Protein AF-A0A5N6LZ38-F1 (afdb_monomer)

Mean predicted aligned error: 15.75 Å

Sequence (291 aa):
MSNDLRSWFVTSQTVKVEHQKPSGLLEQPEIPQWKWEQIAMDFITKLPRTSSGHDSIWVIIDRLTKSAHFLPIRETYKMEKLARLYVDEIVVRHGVPLSIISDRDSRFTSRFWQSLQQSLGTSVNLSTAYHPQTDGQSERTIQTLEDMLRTCILDFGGSWDTYLPLIEFSYNNSYHSSIGSAPFEALYGRKCRSPICWTEVGDNRITGPELIQETTDKIAQIQQILQATRSREKSYADKRHKSLEFDVGDRVMLKVSPWKGLVRYDFSKRKQKKLAEQDLNTQSTNTKVNF

pLDDT: mean 70.1, std 25.07, range [24.84, 97.94]

Nearest PDB structures (foldseek):
  7q5b-assembly1_B  TM=6.508E-01  e=1.073E-17  Saccharomyces cerevisiae S288C
  2x6s-assembly3_A  TM=8.505E-01  e=6.132E-14  Human spumaretrovirus
  3s3o-assembly1_B-2  TM=7.975E-01  e=1.447E-13  Human spumaretrovirus
  7ouf-assembly1_E  TM=6.900E-01  e=4.901E-09  Simian T-lymphotropic virus 1
  7pel-assembly1_E  TM=6.693E-01  e=9.625E-09  Simian T-lymphotropic virus 1

Structure (mmCIF, N/CA/C/O backbone):
data_AF-A0A5N6LZ38-F1
#
_entry.id   AF-A0A5N6LZ38-F1
#
loop_
_atom_site.group_PDB
_atom_site.id
_atom_site.type_symbol
_atom_site.label_atom_id
_atom_site.label_alt_id
_atom_site.label_comp_id
_atom_site.label_asym_id
_atom_site.label_entity_id
_atom_site.label_seq_id
_atom_site.pdbx_PDB_ins_code
_atom_site.Cartn_x
_atom_site.Cartn_y
_atom_site.Cartn_z
_atom_site.occupancy
_atom_site.B_iso_or_equiv
_atom_site.auth_seq_id
_atom_site.auth_comp_id
_atom_site.auth_asym_id
_atom_site.auth_atom_id
_atom_site.pdbx_PDB_model_num
ATOM 1 N N . MET A 1 1 ? 49.548 6.749 33.078 1.00 40.75 1 MET A N 1
ATOM 2 C CA . MET A 1 1 ? 48.860 7.901 32.447 1.00 40.75 1 MET A CA 1
ATOM 3 C C . MET A 1 1 ? 48.486 7.704 30.967 1.00 40.75 1 MET A C 1
ATOM 5 O O . MET A 1 1 ? 47.613 8.418 30.504 1.00 40.75 1 MET A O 1
ATOM 9 N N . SER A 1 2 ? 49.069 6.751 30.215 1.00 49.72 2 SER A N 1
ATOM 10 C CA . SER A 1 2 ? 48.777 6.572 28.770 1.00 49.72 2 SER A CA 1
ATOM 11 C C . SER A 1 2 ? 47.563 5.669 28.444 1.00 49.72 2 SER A C 1
ATOM 13 O O . SER A 1 2 ? 46.867 5.915 27.460 1.00 49.72 2 SER A O 1
ATOM 15 N N . ASN A 1 3 ? 47.244 4.674 29.285 1.00 38.78 3 ASN A N 1
ATOM 16 C CA . ASN A 1 3 ? 46.111 3.764 29.037 1.00 38.78 3 ASN A CA 1
ATOM 17 C C . ASN A 1 3 ? 44.737 4.394 29.320 1.00 38.78 3 ASN A C 1
ATOM 19 O O . ASN A 1 3 ? 43.779 4.089 28.611 1.00 38.78 3 ASN A O 1
ATOM 23 N N . ASP A 1 4 ? 44.649 5.316 30.284 1.00 45.53 4 ASP A N 1
ATOM 24 C CA . ASP A 1 4 ? 43.392 6.004 30.605 1.00 45.53 4 ASP A CA 1
ATOM 25 C C . ASP A 1 4 ? 42.942 6.931 29.484 1.00 45.53 4 ASP A C 1
ATOM 27 O O . ASP A 1 4 ? 41.767 6.934 29.148 1.00 45.53 4 ASP A O 1
ATOM 31 N N . LEU A 1 5 ? 43.859 7.651 28.829 1.00 39.28 5 LEU A N 1
ATOM 32 C CA . LEU A 1 5 ? 43.500 8.517 27.704 1.00 39.28 5 LEU A CA 1
ATOM 33 C C . LEU A 1 5 ? 42.996 7.717 26.498 1.00 39.28 5 LEU A C 1
ATOM 35 O O . LEU A 1 5 ? 42.064 8.165 25.842 1.00 39.28 5 LEU A O 1
ATOM 39 N N . ARG A 1 6 ? 43.548 6.522 26.231 1.00 42.91 6 ARG A N 1
ATOM 40 C CA . ARG A 1 6 ? 43.044 5.622 25.176 1.00 42.91 6 ARG A CA 1
ATOM 41 C C . ARG A 1 6 ? 41.668 5.055 25.524 1.00 42.91 6 ARG A C 1
ATOM 43 O O . ARG A 1 6 ? 40.786 5.066 24.671 1.00 42.91 6 ARG A O 1
ATOM 50 N N . SER A 1 7 ? 41.470 4.625 26.770 1.00 37.28 7 SER A N 1
ATOM 51 C CA . SER A 1 7 ? 40.169 4.171 27.278 1.00 37.28 7 SER A CA 1
ATOM 52 C C . SER A 1 7 ? 39.116 5.283 27.191 1.00 37.28 7 SER A C 1
ATOM 54 O O . SER A 1 7 ? 38.021 5.076 26.669 1.00 37.28 7 SER A O 1
ATOM 56 N N . TRP A 1 8 ? 39.476 6.506 27.585 1.00 35.34 8 TRP A N 1
ATOM 57 C CA . TRP A 1 8 ? 38.603 7.677 27.523 1.00 35.34 8 TRP A CA 1
ATOM 58 C C . TRP A 1 8 ? 38.303 8.109 26.079 1.00 35.34 8 TRP A C 1
ATOM 60 O O . TRP A 1 8 ? 37.173 8.487 25.782 1.00 35.34 8 TRP A O 1
ATOM 70 N N . PHE A 1 9 ? 39.260 7.984 25.149 1.00 40.03 9 PHE A N 1
ATOM 71 C CA . PHE A 1 9 ? 39.043 8.256 23.719 1.00 40.03 9 PHE A CA 1
ATOM 72 C C . PHE A 1 9 ? 38.075 7.254 23.076 1.00 40.03 9 PHE A C 1
ATOM 74 O O . PHE A 1 9 ? 37.161 7.663 22.362 1.00 40.03 9 PHE A O 1
ATOM 81 N N . VAL A 1 10 ? 38.232 5.958 23.369 1.00 48.34 10 VAL A N 1
ATOM 82 C CA . VAL A 1 10 ? 37.352 4.883 22.870 1.00 48.34 10 VAL A CA 1
ATOM 83 C C . VAL A 1 10 ? 35.946 5.008 23.467 1.00 48.34 10 VAL A C 1
ATOM 85 O O . VAL A 1 10 ? 34.948 4.886 22.754 1.00 48.34 10 VAL A O 1
ATOM 88 N N . THR A 1 11 ? 35.848 5.343 24.756 1.00 44.09 11 THR A N 1
ATOM 89 C CA . THR A 1 11 ? 34.562 5.589 25.432 1.00 44.09 11 THR A CA 1
ATOM 90 C C . THR A 1 11 ? 33.893 6.874 24.913 1.00 44.09 11 THR A C 1
ATOM 92 O O . THR A 1 11 ? 32.680 6.933 24.745 1.00 44.09 11 THR A O 1
ATOM 95 N N . SER A 1 12 ? 34.669 7.906 24.563 1.00 43.81 12 SER A N 1
ATOM 96 C CA . SER A 1 12 ? 34.155 9.138 23.945 1.00 43.81 12 SER A CA 1
ATOM 97 C C . SER A 1 12 ? 33.713 8.936 22.489 1.00 43.81 12 SER A C 1
ATOM 99 O O . SER A 1 12 ? 32.754 9.567 22.053 1.00 43.81 12 SER A O 1
ATOM 101 N N . GLN A 1 13 ? 34.366 8.051 21.727 1.00 41.81 13 GLN A N 1
ATOM 102 C CA . GLN A 1 13 ? 33.963 7.702 20.357 1.00 41.81 13 GLN A CA 1
ATOM 103 C C . GLN A 1 13 ? 32.697 6.838 20.310 1.00 41.81 13 GLN A C 1
ATOM 105 O O . GLN A 1 13 ? 31.867 7.051 19.435 1.00 41.81 13 GLN A O 1
ATOM 110 N N . THR A 1 14 ? 32.504 5.932 21.271 1.00 41.19 14 THR A N 1
ATOM 111 C CA . THR A 1 14 ? 31.311 5.063 21.355 1.00 41.19 14 THR A CA 1
ATOM 112 C C . THR A 1 14 ? 30.040 5.795 21.800 1.00 41.19 14 THR A C 1
ATOM 114 O O . THR A 1 14 ? 28.941 5.360 21.469 1.00 41.19 14 THR A O 1
ATOM 117 N N . VAL A 1 15 ? 30.168 6.923 22.510 1.00 34.69 15 VAL A N 1
ATOM 118 C CA . VAL A 1 15 ? 29.033 7.734 23.007 1.00 34.69 15 VAL A CA 1
ATOM 119 C C . VAL A 1 15 ? 28.749 8.956 22.114 1.00 34.69 15 VAL A C 1
ATOM 121 O O . VAL A 1 15 ? 27.752 9.660 22.294 1.00 34.69 15 VAL A O 1
ATOM 124 N N . LYS A 1 16 ? 29.585 9.219 21.101 1.00 38.69 16 LYS A N 1
ATOM 125 C CA . LYS A 1 16 ? 29.336 10.288 20.128 1.00 38.69 16 LYS A CA 1
ATOM 126 C C . LYS A 1 16 ? 28.212 9.883 19.181 1.00 38.69 16 LYS A C 1
ATOM 128 O O . LYS A 1 16 ? 28.335 8.937 18.412 1.00 38.69 16 LYS A O 1
ATOM 133 N N . VAL A 1 17 ? 27.127 10.656 19.196 1.00 33.81 17 VAL A N 1
ATOM 134 C CA . VAL A 1 17 ? 26.102 10.581 18.153 1.00 33.81 17 VAL A CA 1
ATOM 135 C C . VAL A 1 17 ? 26.769 10.928 16.826 1.00 33.81 17 VAL A C 1
ATOM 137 O O . VAL A 1 17 ? 27.301 12.024 16.635 1.00 33.81 17 VAL A O 1
ATOM 140 N N . GLU A 1 18 ? 26.778 9.960 15.923 1.00 41.91 18 GLU A N 1
ATOM 141 C CA . GLU A 1 18 ? 27.280 10.135 14.574 1.00 41.91 18 GLU A CA 1
ATOM 142 C C . GLU A 1 18 ? 26.355 11.093 13.814 1.00 41.91 18 GLU A C 1
ATOM 144 O O . GLU A 1 18 ? 25.180 10.807 13.588 1.00 41.91 18 GLU A O 1
ATOM 149 N N . HIS A 1 19 ? 26.889 12.266 13.465 1.00 37.72 19 HIS A N 1
ATOM 150 C CA . HIS A 1 19 ? 26.213 13.275 12.640 1.00 37.72 19 HIS A CA 1
ATOM 151 C C . HIS A 1 19 ? 26.496 13.068 11.139 1.00 37.72 19 HIS A C 1
ATOM 153 O O . HIS A 1 19 ? 26.095 13.883 10.305 1.00 37.72 19 HIS A O 1
ATOM 159 N N . GLN A 1 20 ? 27.218 11.996 10.802 1.00 40.62 20 GLN A N 1
ATOM 160 C CA . GLN A 1 20 ? 27.496 11.572 9.437 1.00 40.62 20 GLN A CA 1
ATOM 161 C C . GLN A 1 20 ? 26.277 10.833 8.882 1.00 40.62 20 GLN A C 1
ATOM 163 O O . GLN A 1 20 ? 25.480 10.235 9.607 1.00 40.62 20 GLN A O 1
ATOM 168 N N . LYS A 1 21 ? 26.095 10.936 7.574 1.00 43.69 21 LYS A N 1
ATOM 169 C CA . LYS A 1 21 ? 24.965 10.336 6.869 1.00 43.69 21 LYS A CA 1
ATOM 170 C C . LYS A 1 21 ? 25.320 8.890 6.524 1.00 43.69 21 LYS A C 1
ATOM 172 O O . LYS A 1 21 ? 26.501 8.628 6.326 1.00 43.69 21 LYS A O 1
ATOM 177 N N . PRO A 1 22 ? 24.342 7.970 6.474 1.00 39.88 22 PRO A N 1
ATOM 178 C CA . PRO A 1 22 ? 24.619 6.558 6.240 1.00 39.88 22 PRO A CA 1
ATOM 179 C C . PRO A 1 22 ? 25.406 6.364 4.939 1.00 39.88 22 PRO A C 1
ATOM 181 O O . PRO A 1 22 ? 25.034 6.906 3.897 1.00 39.88 22 PRO A O 1
ATOM 184 N N . SER A 1 23 ? 26.506 5.625 5.041 1.00 36.50 23 SER A N 1
ATOM 185 C CA . SER A 1 23 ? 27.488 5.355 3.991 1.00 36.50 23 SER A CA 1
ATOM 186 C C . SER A 1 23 ? 27.316 3.944 3.421 1.00 36.50 23 SER A C 1
ATOM 188 O O . SER A 1 23 ? 27.039 3.009 4.168 1.00 36.50 23 SER A O 1
ATOM 190 N N . GLY A 1 24 ? 27.526 3.802 2.108 1.00 39.97 24 GLY A N 1
ATOM 191 C CA . GLY A 1 24 ? 27.481 2.535 1.375 1.00 39.97 24 GLY A CA 1
ATOM 192 C C . GLY A 1 24 ? 26.752 2.661 0.030 1.00 39.97 24 GLY A C 1
ATOM 193 O O . GLY A 1 24 ? 25.737 3.355 -0.065 1.00 39.97 24 GLY A O 1
ATOM 194 N N . LEU A 1 25 ? 27.279 2.025 -1.025 1.00 40.25 25 LEU A N 1
ATOM 195 C CA . LEU A 1 25 ? 26.573 1.917 -2.306 1.00 40.25 25 LEU A CA 1
ATOM 196 C C . LEU A 1 25 ? 25.339 1.030 -2.117 1.00 40.25 25 LEU A C 1
ATOM 198 O O . LEU A 1 25 ? 25.384 0.021 -1.415 1.00 40.25 25 LEU A O 1
ATOM 202 N N . LEU A 1 26 ? 24.223 1.459 -2.699 1.00 44.00 26 LEU A N 1
ATOM 203 C CA . LEU A 1 26 ? 22.972 0.715 -2.670 1.00 44.00 26 LEU A CA 1
ATOM 204 C C . LEU A 1 26 ? 23.157 -0.554 -3.517 1.00 44.00 26 LEU A C 1
ATOM 206 O O . LEU A 1 26 ? 23.343 -0.436 -4.729 1.00 44.00 26 LEU A O 1
ATOM 210 N N . GLU A 1 27 ? 23.102 -1.739 -2.912 1.00 40.34 27 GLU A N 1
ATOM 211 C CA . GLU A 1 27 ? 22.887 -2.965 -3.680 1.00 40.34 27 GLU A CA 1
ATOM 212 C C . GLU A 1 27 ? 21.427 -2.946 -4.123 1.00 40.34 27 GLU A C 1
ATOM 214 O O . GLU A 1 27 ? 20.507 -3.194 -3.346 1.00 40.34 27 GLU A O 1
ATOM 219 N N . GLN A 1 28 ? 21.196 -2.552 -5.374 1.00 46.53 28 GLN A N 1
ATOM 220 C CA . GLN A 1 28 ? 19.860 -2.624 -5.944 1.00 46.53 28 GLN A CA 1
ATOM 221 C C . GLN A 1 28 ? 19.497 -4.103 -6.096 1.00 46.53 28 GLN A C 1
ATOM 223 O O . GLN A 1 28 ? 20.252 -4.829 -6.746 1.00 46.53 28 GLN A O 1
ATOM 228 N N . PRO A 1 29 ? 18.360 -4.562 -5.545 1.00 57.06 29 PRO A N 1
ATOM 229 C CA . PRO A 1 29 ? 17.828 -5.869 -5.893 1.00 57.06 29 PRO A CA 1
ATOM 230 C C . PRO A 1 29 ? 17.684 -5.955 -7.395 1.00 57.06 29 PRO A C 1
ATOM 232 O O . PRO A 1 29 ? 17.392 -4.941 -8.039 1.00 57.06 29 PRO A O 1
ATOM 235 N N . GLU A 1 30 ? 17.800 -7.167 -7.924 1.00 59.66 30 GLU A N 1
ATOM 236 C CA . GLU A 1 30 ? 17.463 -7.426 -9.315 1.00 59.66 30 GLU A CA 1
ATOM 237 C C . GLU A 1 30 ? 16.104 -6.797 -9.638 1.00 59.66 30 GLU A C 1
ATOM 239 O O . GLU A 1 30 ? 15.109 -6.994 -8.929 1.00 59.66 30 GLU A O 1
ATOM 244 N N . ILE A 1 31 ? 16.100 -5.956 -10.673 1.00 65.62 31 ILE A N 1
ATOM 245 C CA . ILE A 1 31 ? 14.880 -5.325 -11.157 1.00 65.62 31 ILE A CA 1
ATOM 246 C C . ILE A 1 31 ? 13.979 -6.463 -11.656 1.00 65.62 31 ILE A C 1
ATOM 248 O O . ILE A 1 31 ? 14.450 -7.281 -12.452 1.00 65.62 31 ILE A O 1
ATOM 252 N N . PRO A 1 32 ? 12.713 -6.536 -11.209 1.00 76.25 32 PRO A N 1
ATOM 253 C CA . PRO A 1 32 ? 11.791 -7.563 -11.677 1.00 76.25 32 PRO A CA 1
ATOM 254 C C . PRO A 1 32 ? 11.672 -7.519 -13.199 1.00 76.25 32 PRO A C 1
ATOM 256 O O . PRO A 1 32 ? 11.629 -6.433 -13.783 1.00 76.25 32 PRO A O 1
ATOM 259 N N . GL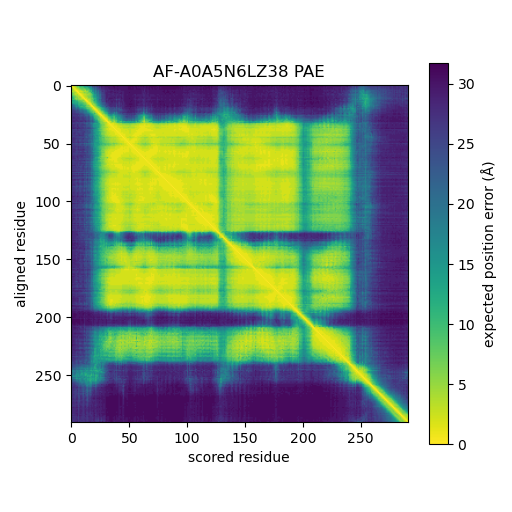N A 1 33 ? 11.584 -8.682 -13.841 1.00 80.69 33 GLN A N 1
ATOM 260 C CA . GLN A 1 33 ? 11.388 -8.736 -15.289 1.00 80.69 33 GLN A CA 1
ATOM 261 C C . GLN A 1 33 ? 9.945 -8.396 -15.654 1.00 80.69 33 GLN A C 1
ATOM 263 O O . GLN A 1 33 ? 9.699 -7.802 -16.706 1.00 80.69 33 GLN A O 1
ATOM 268 N N . TRP A 1 34 ? 9.001 -8.733 -14.773 1.00 89.56 34 TRP A N 1
ATOM 269 C CA . TRP A 1 34 ? 7.588 -8.497 -14.994 1.00 89.56 34 TRP A CA 1
ATOM 270 C C . TRP A 1 34 ? 6.902 -7.784 -13.829 1.00 89.56 34 TRP A C 1
ATOM 272 O O . TRP A 1 34 ? 7.319 -7.821 -12.669 1.00 89.56 34 TRP A O 1
ATOM 282 N N . LYS A 1 35 ? 5.809 -7.100 -14.169 1.00 92.62 35 LYS A N 1
ATOM 283 C CA . LYS A 1 35 ? 4.945 -6.410 -13.208 1.00 92.62 35 LYS A CA 1
ATOM 284 C C . LYS A 1 35 ? 4.370 -7.407 -12.206 1.00 92.62 35 LYS A C 1
ATOM 286 O O . LYS A 1 35 ? 3.968 -8.500 -12.597 1.00 92.62 35 LYS A O 1
ATOM 291 N N . TRP A 1 36 ? 4.289 -7.003 -10.943 1.00 95.12 36 TRP A N 1
ATOM 292 C CA . TRP A 1 36 ? 3.725 -7.790 -9.843 1.00 95.12 36 TRP A CA 1
ATOM 293 C C . TRP A 1 36 ? 4.473 -9.084 -9.488 1.00 95.12 36 TRP A C 1
ATOM 295 O O . TRP A 1 36 ? 4.026 -9.812 -8.607 1.00 95.12 36 TRP A O 1
ATOM 305 N N . GLU A 1 37 ? 5.646 -9.352 -10.071 1.00 93.69 37 GLU A N 1
ATOM 306 C CA . GLU A 1 37 ? 6.504 -10.463 -9.632 1.00 93.69 37 GLU A CA 1
ATOM 307 C C . GLU A 1 37 ? 7.127 -10.204 -8.262 1.00 93.69 37 GLU A C 1
ATOM 309 O O . GLU A 1 37 ? 7.283 -11.120 -7.455 1.00 93.69 37 GLU A O 1
ATOM 314 N N . GLN A 1 38 ? 7.499 -8.956 -7.988 1.00 92.31 38 GLN A N 1
ATOM 315 C CA . GLN A 1 38 ? 8.076 -8.571 -6.711 1.00 92.31 38 GLN A CA 1
ATOM 316 C C . GLN A 1 38 ? 7.326 -7.378 -6.150 1.00 92.31 38 GLN A C 1
ATOM 318 O O . GLN A 1 38 ? 7.276 -6.310 -6.765 1.00 92.31 38 GLN A O 1
ATOM 323 N N . ILE A 1 39 ? 6.782 -7.552 -4.954 1.00 92.69 39 ILE A N 1
ATOM 324 C CA . ILE A 1 39 ? 6.010 -6.514 -4.281 1.00 92.69 39 ILE A CA 1
ATOM 325 C C . ILE A 1 39 ? 6.643 -6.153 -2.947 1.00 92.69 39 ILE A C 1
ATOM 327 O O . ILE A 1 39 ? 7.319 -6.966 -2.319 1.00 92.69 39 ILE A O 1
ATOM 331 N N . ALA A 1 40 ? 6.413 -4.923 -2.514 1.00 90.88 40 ALA A N 1
ATOM 332 C CA . ALA A 1 40 ? 6.724 -4.472 -1.172 1.00 90.88 40 ALA A CA 1
ATOM 333 C C . ALA A 1 40 ? 5.425 -4.254 -0.388 1.00 90.88 40 ALA A C 1
ATOM 335 O O . ALA A 1 40 ? 4.434 -3.775 -0.945 1.00 90.88 40 ALA A O 1
ATOM 336 N N . MET A 1 41 ? 5.421 -4.622 0.889 1.00 91.75 41 MET A N 1
ATOM 337 C CA . MET A 1 41 ? 4.269 -4.503 1.777 1.00 91.75 41 MET A CA 1
ATOM 338 C C . MET A 1 41 ? 4.638 -3.793 3.070 1.00 91.75 41 MET A C 1
ATOM 340 O O . MET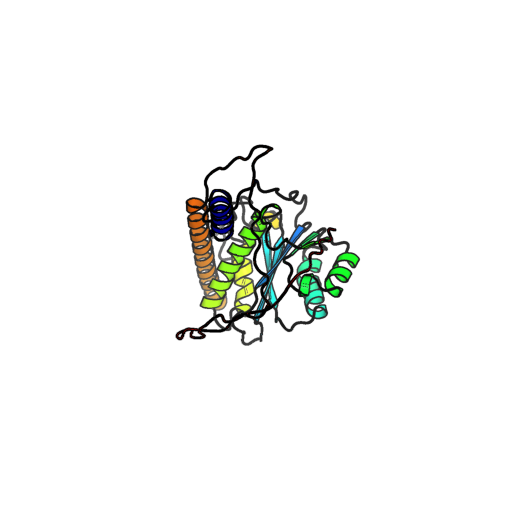 A 1 41 ? 5.680 -4.082 3.657 1.00 91.75 41 MET A O 1
ATOM 344 N N . ASP A 1 42 ? 3.739 -2.934 3.541 1.00 90.12 42 ASP A N 1
ATOM 345 C CA . ASP A 1 42 ? 3.883 -2.258 4.828 1.00 90.12 42 ASP A CA 1
ATOM 346 C C . ASP A 1 42 ? 2.523 -1.987 5.488 1.00 90.12 42 ASP A C 1
ATOM 348 O O . ASP A 1 42 ? 1.475 -1.981 4.829 1.00 90.12 42 ASP A O 1
ATOM 352 N N . PHE A 1 43 ? 2.531 -1.757 6.798 1.00 91.50 43 PHE A N 1
ATOM 353 C CA . PHE A 1 43 ? 1.358 -1.366 7.564 1.00 91.50 43 PHE A CA 1
ATOM 354 C C . PHE A 1 43 ? 1.523 0.017 8.186 1.00 91.50 43 PHE A C 1
ATOM 356 O O . PHE A 1 43 ? 2.242 0.212 9.167 1.00 91.50 43 PHE A O 1
ATOM 363 N N . ILE A 1 44 ? 0.681 0.948 7.749 1.00 90.38 44 ILE A N 1
ATOM 364 C CA . ILE A 1 44 ? 0.535 2.234 8.420 1.00 90.38 44 ILE A CA 1
ATOM 365 C C . ILE A 1 44 ? -0.449 2.055 9.567 1.00 90.38 44 ILE A C 1
ATOM 367 O O . ILE A 1 44 ? -1.654 1.931 9.356 1.00 90.38 44 ILE A O 1
ATOM 371 N N . THR A 1 45 ? 0.079 2.039 10.786 1.00 91.25 45 THR A N 1
ATOM 372 C CA . THR A 1 45 ? -0.690 1.816 12.017 1.00 91.25 45 THR A CA 1
ATOM 373 C C . THR A 1 45 ? -0.935 3.098 12.811 1.00 91.25 45 THR A C 1
ATOM 375 O O . THR A 1 45 ? -0.363 4.160 12.513 1.00 91.25 45 THR A O 1
ATOM 378 N N . LYS A 1 46 ? -1.768 2.989 13.857 1.00 88.69 46 LYS A N 1
ATOM 379 C CA . LYS A 1 46 ? -2.101 4.062 14.808 1.00 88.69 46 LYS A CA 1
ATOM 380 C C . LYS A 1 46 ? -2.709 5.296 14.145 1.00 88.69 46 LYS A C 1
ATOM 382 O O . LYS A 1 46 ? -2.381 6.429 14.505 1.00 88.69 46 LYS A O 1
ATOM 387 N N . LEU A 1 47 ? -3.574 5.079 13.163 1.00 91.25 47 LEU A N 1
ATOM 388 C CA . LEU A 1 47 ? -4.322 6.151 12.519 1.00 91.25 47 LEU A CA 1
ATOM 389 C C . LEU A 1 47 ? -5.559 6.518 13.355 1.00 91.25 47 LEU A C 1
ATOM 391 O O . LEU A 1 47 ? -6.045 5.694 14.137 1.00 91.25 47 LEU A O 1
ATOM 395 N N . PRO A 1 48 ? -6.098 7.744 13.209 1.00 91.94 48 PRO A N 1
ATOM 396 C CA . PRO A 1 48 ? -7.394 8.090 13.778 1.00 91.94 48 PRO A CA 1
ATOM 397 C C . PRO A 1 48 ? -8.449 7.079 13.334 1.00 91.94 48 PRO A C 1
ATOM 399 O O . PRO A 1 48 ? -8.558 6.772 12.150 1.00 91.94 48 PRO A O 1
ATOM 402 N N . ARG A 1 49 ? -9.224 6.545 14.277 1.00 94.38 49 ARG A N 1
ATOM 403 C CA . ARG A 1 49 ? -10.217 5.521 13.955 1.00 94.38 49 ARG A CA 1
ATOM 404 C C . ARG A 1 49 ? -11.384 6.122 13.170 1.00 94.38 49 ARG A C 1
ATOM 406 O O . ARG A 1 49 ? -11.946 7.131 13.595 1.00 94.38 49 ARG A O 1
ATOM 413 N N . THR A 1 50 ? -11.769 5.488 12.067 1.00 94.94 50 THR A N 1
ATOM 414 C CA . THR A 1 50 ? -12.887 5.942 11.228 1.00 94.94 50 THR A CA 1
ATOM 415 C C . THR A 1 50 ? -14.237 5.511 11.788 1.00 94.94 50 THR A C 1
ATOM 417 O O . THR A 1 50 ? -14.319 4.630 12.650 1.00 94.94 50 THR A O 1
ATOM 420 N N . SER A 1 51 ? -15.323 6.090 11.270 1.00 90.44 51 SER A N 1
ATOM 421 C CA . SER A 1 51 ? -16.698 5.684 11.607 1.00 90.44 51 SER A CA 1
ATOM 422 C C . SER A 1 51 ? -16.989 4.220 11.253 1.00 90.44 51 SER A C 1
ATOM 424 O O . SER A 1 51 ? -17.674 3.525 12.002 1.00 90.44 51 SER A O 1
ATOM 426 N N . SER A 1 52 ? -16.409 3.716 10.159 1.00 91.44 52 SER A N 1
ATOM 427 C CA . SER A 1 52 ? -16.490 2.301 9.780 1.00 91.44 52 SER A CA 1
ATOM 428 C C . SER A 1 52 ? -15.527 1.412 10.591 1.00 91.44 52 SER A C 1
ATOM 430 O O . SER A 1 52 ? -15.567 0.181 10.512 1.00 91.44 52 SER A O 1
ATOM 432 N N . GLY A 1 53 ? -14.698 2.022 11.441 1.00 93.81 53 GLY A N 1
ATOM 433 C CA . GLY A 1 53 ? -13.878 1.376 12.452 1.00 93.81 53 GLY A CA 1
ATOM 434 C C . GLY A 1 53 ? -12.466 1.008 12.011 1.00 93.81 53 GLY A C 1
ATOM 435 O O . GLY A 1 53 ? -11.836 0.269 12.766 1.00 93.81 53 GLY A O 1
ATOM 436 N N . HIS A 1 54 ? -11.991 1.466 10.850 1.00 96.19 54 HIS A N 1
ATOM 437 C CA . HIS A 1 54 ? -10.610 1.280 10.389 1.00 96.19 54 HIS A CA 1
ATOM 438 C C . HIS A 1 54 ? -9.645 2.181 11.162 1.00 96.19 54 HIS A C 1
ATOM 440 O O . HIS A 1 54 ? -9.978 3.317 11.487 1.00 96.19 54 HIS A O 1
ATOM 446 N N . ASP A 1 55 ? -8.462 1.664 11.479 1.00 95.00 55 ASP A N 1
ATOM 447 C CA . ASP A 1 55 ? -7.419 2.361 12.253 1.00 95.00 55 ASP A CA 1
ATOM 448 C C . ASP A 1 55 ? -6.012 2.160 11.661 1.00 95.00 55 ASP A C 1
ATOM 450 O O . ASP A 1 55 ? -5.010 2.586 12.240 1.00 95.00 55 ASP A O 1
ATOM 454 N N . SER A 1 56 ? -5.929 1.499 10.506 1.00 94.88 56 SER A N 1
ATOM 455 C CA . SER A 1 56 ? -4.681 1.146 9.842 1.00 94.88 56 SER A CA 1
ATOM 456 C C . SER A 1 56 ? -4.880 0.990 8.336 1.00 94.88 56 SER A C 1
ATOM 458 O O . SER A 1 56 ? -5.986 0.704 7.875 1.00 94.88 56 SER A O 1
ATOM 460 N N . ILE A 1 57 ? -3.800 1.132 7.571 1.00 95.31 57 ILE A N 1
ATOM 461 C CA . ILE A 1 57 ? -3.769 0.892 6.122 1.00 95.31 57 ILE A CA 1
ATOM 462 C C . ILE A 1 57 ? -2.719 -0.175 5.828 1.00 95.31 57 ILE A C 1
ATOM 464 O O . ILE A 1 57 ? -1.595 -0.092 6.320 1.00 95.31 57 ILE A O 1
ATOM 468 N N . TRP A 1 58 ? -3.079 -1.166 5.018 1.00 96.38 58 TRP A N 1
ATOM 469 C CA . TRP A 1 58 ? -2.127 -2.085 4.408 1.00 96.38 58 TRP A CA 1
ATOM 470 C C . TRP A 1 58 ? -1.735 -1.550 3.036 1.00 96.38 58 TRP A C 1
ATOM 472 O O . TRP A 1 58 ? -2.569 -1.444 2.135 1.00 96.38 58 TRP A O 1
ATOM 482 N N . VAL A 1 59 ? -0.467 -1.181 2.908 1.00 94.00 59 VAL A N 1
ATOM 483 C CA . VAL A 1 59 ? 0.131 -0.657 1.685 1.00 94.00 59 VAL A CA 1
ATOM 484 C C . VAL A 1 59 ? 0.813 -1.801 0.950 1.00 94.00 59 VAL A C 1
ATOM 486 O O . VAL A 1 59 ? 1.599 -2.540 1.542 1.00 94.00 59 VAL A O 1
ATOM 489 N N . ILE A 1 60 ? 0.513 -1.950 -0.339 1.00 94.62 60 ILE A N 1
ATOM 490 C CA . ILE A 1 60 ? 1.084 -2.994 -1.195 1.00 94.62 60 ILE A CA 1
ATOM 491 C C . ILE A 1 60 ? 1.511 -2.348 -2.506 1.00 94.62 60 ILE A C 1
ATOM 493 O O . ILE A 1 60 ? 0.681 -1.751 -3.184 1.00 94.62 60 ILE A O 1
ATOM 497 N N . ILE A 1 61 ? 2.791 -2.444 -2.860 1.00 92.62 61 ILE A N 1
ATOM 498 C CA . ILE A 1 61 ? 3.382 -1.720 -3.992 1.00 92.62 61 ILE A CA 1
ATOM 499 C C . ILE A 1 61 ? 4.125 -2.691 -4.903 1.00 92.62 61 ILE A C 1
ATOM 501 O O . ILE A 1 61 ? 4.990 -3.437 -4.446 1.00 92.62 61 ILE A O 1
ATOM 505 N N . ASP A 1 62 ? 3.851 -2.634 -6.202 1.00 93.00 62 ASP A N 1
ATOM 506 C CA . ASP A 1 62 ? 4.659 -3.308 -7.215 1.00 93.00 62 ASP A CA 1
ATOM 507 C C . ASP A 1 62 ? 6.029 -2.632 -7.355 1.00 93.00 62 ASP A C 1
ATOM 509 O O . ASP A 1 62 ? 6.129 -1.427 -7.607 1.00 93.00 62 ASP A O 1
ATOM 513 N N . ARG A 1 63 ? 7.117 -3.394 -7.215 1.00 88.62 63 ARG A N 1
ATOM 514 C CA . ARG A 1 63 ? 8.469 -2.820 -7.249 1.00 88.62 63 ARG A CA 1
ATOM 515 C C . ARG A 1 63 ? 8.856 -2.326 -8.639 1.00 88.62 63 ARG A C 1
ATOM 517 O O . ARG A 1 63 ? 9.666 -1.396 -8.706 1.00 88.62 63 ARG A O 1
ATOM 524 N N . LEU A 1 64 ? 8.273 -2.885 -9.702 1.00 88.50 64 LEU A N 1
ATOM 525 C CA . LEU A 1 64 ? 8.563 -2.497 -11.082 1.00 88.50 64 LEU A CA 1
ATOM 526 C C . LEU A 1 64 ? 7.797 -1.232 -11.491 1.00 88.50 64 LEU A C 1
ATOM 528 O O . LEU A 1 64 ? 8.403 -0.191 -11.731 1.00 88.50 64 LEU A O 1
ATOM 532 N N . THR A 1 65 ? 6.467 -1.298 -11.530 1.00 91.44 65 THR A N 1
ATOM 533 C CA . THR A 1 65 ? 5.599 -0.211 -12.020 1.00 91.44 65 THR A CA 1
ATOM 534 C C . THR A 1 65 ? 5.304 0.848 -10.967 1.00 91.44 65 THR A C 1
ATOM 536 O O . THR A 1 65 ? 4.733 1.883 -11.290 1.00 91.44 65 THR A O 1
ATOM 539 N N . LYS A 1 66 ? 5.654 0.599 -9.699 1.00 90.12 66 LYS A N 1
ATOM 540 C CA . LYS A 1 66 ? 5.272 1.429 -8.545 1.00 90.12 66 LYS A CA 1
ATOM 541 C C . LYS A 1 66 ? 3.760 1.548 -8.345 1.00 90.12 66 LYS A C 1
ATOM 543 O O . LYS A 1 66 ? 3.335 2.404 -7.579 1.00 90.12 66 LYS A O 1
ATOM 548 N N . SER A 1 67 ? 2.949 0.710 -8.999 1.00 93.56 67 SER A N 1
ATOM 549 C CA . SER A 1 67 ? 1.505 0.685 -8.759 1.00 93.56 67 SER A CA 1
ATOM 550 C C . SER A 1 67 ? 1.245 0.236 -7.328 1.00 93.56 67 SER A C 1
ATOM 552 O O . SER A 1 67 ? 1.788 -0.778 -6.894 1.00 93.56 67 SER A O 1
ATOM 554 N N . ALA A 1 68 ? 0.402 0.971 -6.611 1.00 94.12 68 ALA A N 1
ATOM 555 C CA . ALA A 1 68 ? 0.089 0.707 -5.214 1.00 94.12 68 ALA A CA 1
ATOM 556 C C . ALA A 1 68 ? -1.393 0.372 -5.007 1.00 94.12 68 ALA A C 1
ATOM 558 O O . ALA A 1 68 ? -2.242 0.902 -5.724 1.00 94.12 68 ALA A O 1
ATOM 559 N N . HIS A 1 69 ? -1.680 -0.460 -4.004 1.00 96.38 69 HIS A N 1
ATOM 560 C CA . HIS A 1 69 ? -3.005 -0.630 -3.397 1.00 96.38 69 HIS A CA 1
ATOM 561 C C . HIS A 1 69 ? -2.965 -0.185 -1.944 1.00 96.38 69 HIS A C 1
ATOM 563 O O . HIS A 1 69 ? -2.015 -0.507 -1.219 1.00 96.38 69 HIS A O 1
ATOM 569 N N . PHE A 1 70 ? -4.014 0.513 -1.516 1.00 95.88 70 PHE A N 1
ATOM 570 C CA . PHE A 1 70 ? -4.194 0.948 -0.135 1.00 95.88 70 PHE A CA 1
ATOM 571 C C . PHE A 1 70 ? -5.451 0.311 0.447 1.00 95.88 70 PHE A C 1
ATOM 573 O O . PHE A 1 70 ? -6.573 0.711 0.144 1.00 95.88 70 PHE A O 1
ATOM 580 N N . LEU A 1 71 ? -5.267 -0.679 1.317 1.00 96.75 71 LEU A N 1
ATOM 581 C CA . LEU A 1 71 ? -6.381 -1.434 1.883 1.00 96.75 71 LEU A CA 1
ATOM 582 C C . LEU A 1 71 ? -6.666 -0.949 3.310 1.00 96.75 71 LEU A C 1
ATOM 584 O O . LEU A 1 71 ? -5.779 -1.035 4.166 1.00 96.75 71 LEU A O 1
ATOM 588 N N . PRO A 1 72 ? -7.880 -0.457 3.615 1.00 96.31 72 PRO A N 1
ATOM 589 C CA . PRO A 1 72 ? -8.222 -0.049 4.968 1.00 96.31 72 PRO A CA 1
ATOM 590 C C . PRO A 1 72 ? -8.418 -1.298 5.837 1.00 96.31 72 PRO A C 1
ATOM 592 O O . PRO A 1 72 ? -9.167 -2.218 5.500 1.00 96.31 72 PRO A O 1
ATOM 595 N N . ILE A 1 73 ? -7.733 -1.350 6.975 1.00 97.00 73 ILE A N 1
ATOM 596 C CA . ILE A 1 73 ? -7.758 -2.495 7.888 1.00 97.00 73 ILE A CA 1
ATOM 597 C C . ILE A 1 73 ? -7.959 -2.047 9.338 1.00 97.00 73 ILE A C 1
ATOM 599 O O . ILE A 1 73 ? -8.013 -0.858 9.659 1.00 97.00 73 ILE A O 1
ATOM 603 N N . ARG A 1 74 ? -8.098 -3.033 10.229 1.00 95.75 74 ARG A N 1
ATOM 604 C CA . ARG A 1 74 ? -8.009 -2.822 11.674 1.00 95.75 74 ARG A CA 1
ATOM 605 C C . ARG A 1 74 ? -6.799 -3.563 12.217 1.00 95.75 74 ARG A C 1
ATOM 607 O O . ARG A 1 74 ? -6.593 -4.713 11.831 1.00 95.75 74 ARG A O 1
ATOM 614 N N . GLU A 1 75 ? -6.066 -2.980 13.160 1.00 93.62 75 GLU A N 1
ATOM 615 C CA . GLU A 1 75 ? -4.947 -3.656 13.845 1.00 93.62 75 GLU A CA 1
ATOM 616 C C . GLU A 1 75 ? -5.397 -4.964 14.511 1.00 93.62 75 GLU A C 1
ATOM 618 O O . GLU A 1 75 ? -4.650 -5.932 14.594 1.00 93.62 75 GLU A O 1
ATOM 623 N N . THR A 1 76 ? -6.662 -5.015 14.932 1.00 94.12 76 THR A N 1
ATOM 624 C CA . THR A 1 76 ? -7.287 -6.185 15.567 1.00 94.12 76 THR A CA 1
ATOM 625 C C . THR A 1 76 ? -7.707 -7.288 14.590 1.00 94.12 76 THR A C 1
ATOM 627 O O . THR A 1 76 ? -8.226 -8.321 15.021 1.00 94.12 76 THR A O 1
ATOM 630 N N . TYR A 1 77 ? -7.536 -7.102 13.276 1.00 95.69 77 TYR A N 1
ATOM 631 C CA . TYR A 1 77 ? -7.839 -8.151 12.306 1.00 95.69 77 TYR A CA 1
ATOM 632 C C . TYR A 1 77 ? -6.925 -9.355 12.505 1.00 95.69 77 TYR A C 1
ATOM 634 O O . TYR A 1 77 ? -5.704 -9.242 12.569 1.00 95.69 77 TYR A O 1
ATOM 642 N N . LYS A 1 78 ? -7.541 -10.539 12.557 1.00 95.25 78 LYS A N 1
ATOM 643 C CA . LYS A 1 78 ? -6.797 -11.795 12.562 1.00 95.25 78 LYS A CA 1
ATOM 644 C C . LYS A 1 78 ? -6.139 -12.032 11.202 1.00 95.25 78 LYS A C 1
ATOM 646 O O . LYS A 1 78 ? -6.650 -11.579 10.172 1.00 95.25 78 LYS A O 1
ATOM 651 N N . MET A 1 79 ? -5.055 -12.803 11.195 1.00 94.31 79 MET A N 1
ATOM 652 C CA . MET A 1 79 ? -4.298 -13.094 9.976 1.00 94.31 79 MET A CA 1
ATOM 653 C C . MET A 1 79 ? -5.125 -13.803 8.904 1.00 94.31 79 MET A C 1
ATOM 655 O O . MET A 1 79 ? -4.908 -13.558 7.723 1.00 94.31 79 MET A O 1
ATOM 659 N N . GLU A 1 80 ? -6.123 -14.605 9.276 1.00 95.06 80 GLU A N 1
ATOM 660 C CA . GLU A 1 80 ? -7.016 -15.260 8.316 1.00 95.06 80 GLU A CA 1
ATOM 661 C C . GLU A 1 80 ? -7.858 -14.238 7.543 1.00 95.06 80 GLU A C 1
ATOM 663 O O . GLU A 1 80 ? -8.123 -14.418 6.356 1.00 95.06 80 GLU A O 1
ATOM 668 N N . LYS A 1 81 ? -8.264 -13.143 8.201 1.00 96.75 81 LYS A N 1
ATOM 669 C CA . LYS A 1 81 ? -8.998 -12.055 7.547 1.00 96.75 81 LYS A CA 1
ATOM 670 C C . LYS A 1 81 ? -8.085 -11.262 6.614 1.00 96.75 81 LYS A C 1
ATOM 672 O O . LYS A 1 81 ? -8.501 -10.948 5.505 1.00 96.75 81 LYS A O 1
ATOM 677 N N . LEU A 1 82 ? -6.857 -10.972 7.048 1.00 97.00 82 LEU A N 1
ATOM 678 C CA . LEU A 1 82 ? -5.860 -10.305 6.208 1.00 97.00 82 LEU A CA 1
ATOM 679 C C . LEU A 1 82 ? -5.502 -11.161 4.984 1.00 97.00 82 LEU A C 1
ATOM 681 O O . LEU A 1 82 ? -5.461 -10.646 3.877 1.00 97.00 82 LEU A O 1
ATOM 685 N N . ALA A 1 83 ? -5.340 -12.473 5.140 1.00 97.06 83 ALA A N 1
ATOM 686 C CA . ALA A 1 83 ? -5.068 -13.365 4.018 1.00 97.06 83 ALA A CA 1
ATOM 687 C C . ALA A 1 83 ? -6.191 -13.390 2.977 1.00 97.06 83 ALA A C 1
ATOM 689 O O . ALA A 1 83 ? -5.900 -13.350 1.787 1.00 97.06 83 ALA A O 1
ATOM 690 N N . ARG A 1 84 ? -7.460 -13.408 3.406 1.00 97.94 84 ARG A N 1
ATOM 691 C CA . ARG A 1 84 ? -8.595 -13.293 2.475 1.00 97.94 84 ARG A CA 1
ATOM 692 C C . ARG A 1 84 ? -8.550 -11.975 1.717 1.00 97.94 84 ARG A C 1
ATOM 694 O O . ARG A 1 84 ? -8.576 -11.989 0.499 1.00 97.94 84 ARG A O 1
ATOM 701 N N . LEU A 1 85 ? -8.364 -10.868 2.435 1.00 97.88 85 LEU A N 1
ATOM 702 C CA . LEU A 1 85 ? -8.259 -9.545 1.827 1.00 97.88 85 LEU A CA 1
ATOM 703 C C . LEU A 1 85 ? -7.100 -9.459 0.818 1.00 97.88 85 LEU A C 1
ATOM 705 O O . LEU A 1 85 ? -7.264 -8.903 -0.260 1.00 97.88 85 LEU A O 1
ATOM 709 N N . TYR A 1 86 ? -5.946 -10.047 1.138 1.00 97.75 86 TYR A N 1
ATOM 710 C CA . TYR A 1 86 ? -4.810 -10.135 0.222 1.00 97.75 86 TYR A CA 1
ATOM 711 C C . TYR A 1 86 ? -5.147 -10.924 -1.048 1.00 97.75 86 TYR A C 1
ATOM 713 O O . TYR A 1 86 ? -4.800 -10.501 -2.149 1.00 97.75 86 TYR A O 1
ATOM 721 N N . VAL A 1 87 ? -5.839 -12.056 -0.915 1.00 97.56 87 VAL A N 1
ATOM 722 C CA . VAL A 1 87 ? -6.258 -12.845 -2.076 1.00 97.56 87 VAL A CA 1
ATOM 723 C C . VAL A 1 87 ? -7.265 -12.065 -2.922 1.00 97.56 87 VAL A C 1
ATOM 725 O O . VAL A 1 87 ? -7.044 -11.911 -4.122 1.00 97.56 87 VAL A O 1
ATOM 728 N N . ASP A 1 88 ? -8.312 -11.532 -2.293 1.00 97.81 88 ASP A N 1
ATOM 729 C CA . ASP A 1 88 ? -9.427 -10.846 -2.951 1.00 97.81 88 ASP A CA 1
ATOM 730 C C . ASP A 1 88 ? -8.970 -9.583 -3.698 1.00 97.81 88 ASP A C 1
ATOM 732 O O . ASP A 1 88 ? -9.425 -9.315 -4.810 1.00 97.81 88 ASP A O 1
ATOM 736 N N . GLU A 1 89 ? -8.042 -8.820 -3.116 1.00 97.00 89 GLU A N 1
ATOM 737 C CA . GLU A 1 89 ? -7.638 -7.523 -3.664 1.00 97.00 89 GLU A CA 1
ATOM 738 C C . GLU A 1 89 ? -6.347 -7.574 -4.482 1.00 97.00 89 GLU A C 1
ATOM 740 O O . GLU A 1 89 ? -6.196 -6.796 -5.424 1.00 97.00 89 GLU A O 1
ATOM 745 N N . ILE A 1 90 ? -5.418 -8.483 -4.169 1.00 97.19 90 ILE A N 1
ATOM 746 C CA . ILE A 1 90 ? -4.110 -8.537 -4.838 1.00 97.19 90 ILE A CA 1
ATOM 747 C C . ILE A 1 90 ? -4.007 -9.739 -5.759 1.00 97.19 90 ILE A C 1
ATOM 749 O O . ILE A 1 90 ? -3.812 -9.562 -6.961 1.00 97.19 90 ILE A O 1
ATOM 753 N N . VAL A 1 91 ? -4.169 -10.953 -5.227 1.00 97.00 91 VAL A N 1
ATOM 754 C CA . VAL A 1 91 ? -3.940 -12.179 -6.010 1.00 97.00 91 VAL A CA 1
ATOM 755 C C . VAL A 1 91 ? -4.935 -12.295 -7.162 1.00 97.00 91 VAL A C 1
ATOM 757 O O . VAL A 1 91 ? -4.541 -12.621 -8.277 1.00 97.00 91 VAL A O 1
ATOM 760 N N . VAL A 1 92 ? -6.210 -11.968 -6.935 1.00 97.81 92 VAL A N 1
ATOM 761 C CA . VAL A 1 92 ? -7.240 -11.981 -7.988 1.00 97.81 92 VAL A CA 1
ATOM 762 C C . VAL A 1 92 ? -6.933 -10.978 -9.104 1.00 97.81 92 VAL A C 1
ATOM 764 O O . VAL A 1 92 ? -7.226 -11.250 -10.267 1.00 97.81 92 VAL A O 1
ATOM 767 N N . ARG A 1 93 ? -6.343 -9.822 -8.779 1.00 96.00 93 ARG A N 1
ATOM 768 C CA . ARG A 1 93 ? -6.097 -8.749 -9.754 1.00 96.00 93 ARG A CA 1
ATOM 769 C C . ARG A 1 93 ? -4.787 -8.920 -10.518 1.00 96.00 93 ARG A C 1
ATOM 771 O O . ARG A 1 93 ? -4.735 -8.589 -11.700 1.00 96.00 93 ARG A O 1
ATOM 778 N N . HIS A 1 94 ? -3.747 -9.415 -9.850 1.00 96.44 94 HIS A N 1
ATOM 779 C CA . HIS A 1 94 ? -2.373 -9.384 -10.367 1.00 96.44 94 HIS A CA 1
ATOM 780 C C . HIS A 1 94 ? -1.693 -10.750 -10.422 1.00 96.44 94 HIS A C 1
ATOM 782 O O . HIS A 1 94 ? -0.627 -10.872 -11.019 1.00 96.44 94 HIS A O 1
ATOM 788 N N . GLY A 1 95 ? -2.311 -11.777 -9.841 1.00 96.75 95 GLY A N 1
ATOM 789 C CA . GLY A 1 95 ? -1.698 -13.083 -9.649 1.00 96.75 95 GLY A CA 1
ATOM 790 C C . GLY A 1 95 ? -0.848 -13.157 -8.381 1.00 96.75 95 GLY A C 1
ATOM 791 O O . GLY A 1 95 ? -0.779 -12.229 -7.573 1.00 96.75 95 GLY A O 1
ATOM 792 N N . VAL A 1 96 ? -0.226 -14.317 -8.190 1.00 97.25 96 VAL A N 1
ATOM 793 C CA . VAL A 1 96 ? 0.651 -14.578 -7.048 1.00 97.25 96 VAL A CA 1
ATOM 794 C C . VAL A 1 96 ? 2.051 -14.022 -7.348 1.00 97.25 96 VAL A C 1
ATOM 796 O O . VAL A 1 96 ? 2.638 -14.415 -8.358 1.00 97.25 96 VAL A O 1
ATOM 799 N N . PRO A 1 97 ? 2.611 -13.142 -6.499 1.00 96.38 97 PRO A N 1
ATOM 800 C CA . PRO A 1 97 ? 3.967 -12.632 -6.675 1.00 96.38 97 PRO A CA 1
ATOM 801 C C . PRO A 1 97 ? 5.011 -13.725 -6.408 1.00 96.38 97 PRO A C 1
ATOM 803 O O . PRO A 1 97 ? 4.822 -14.601 -5.563 1.00 96.38 97 PRO A O 1
ATOM 806 N N . LEU A 1 98 ? 6.166 -13.626 -7.063 1.00 95.50 98 LEU A N 1
ATOM 807 C CA . LEU A 1 98 ? 7.327 -14.484 -6.804 1.00 95.50 98 LEU A CA 1
ATOM 808 C C . LEU A 1 98 ? 7.992 -14.146 -5.464 1.00 95.50 98 LEU A C 1
ATOM 810 O O . LEU A 1 98 ? 8.487 -15.031 -4.758 1.00 95.50 98 LEU A O 1
ATOM 814 N N . SER A 1 99 ? 8.010 -12.860 -5.099 1.00 93.38 99 SER A N 1
ATOM 815 C CA . SER A 1 99 ? 8.585 -12.413 -3.832 1.00 93.38 99 SER A CA 1
ATOM 816 C C . SER A 1 99 ? 7.849 -11.231 -3.207 1.00 93.38 99 SER A C 1
ATOM 818 O O . SER A 1 99 ? 7.321 -10.358 -3.899 1.00 93.38 99 SER A O 1
ATOM 820 N N . ILE A 1 100 ? 7.863 -11.196 -1.880 1.00 92.44 100 ILE A N 1
ATOM 821 C CA . ILE A 1 100 ? 7.362 -10.101 -1.056 1.00 92.44 100 ILE A CA 1
ATOM 822 C C . ILE A 1 100 ? 8.515 -9.581 -0.210 1.00 92.44 100 ILE A C 1
ATOM 824 O O . ILE A 1 100 ? 9.155 -10.352 0.502 1.00 92.44 100 ILE A O 1
ATOM 828 N N . ILE A 1 101 ? 8.735 -8.272 -0.240 1.00 89.06 101 ILE A N 1
ATOM 829 C CA . ILE A 1 101 ? 9.564 -7.570 0.737 1.00 89.06 101 ILE A CA 1
ATOM 830 C C . ILE A 1 101 ? 8.632 -6.925 1.759 1.00 89.06 101 ILE A C 1
ATOM 832 O O . ILE A 1 101 ? 7.711 -6.203 1.387 1.00 89.06 101 ILE A O 1
ATOM 836 N N . SER A 1 102 ? 8.851 -7.175 3.043 1.00 88.38 102 SER A N 1
ATOM 837 C CA . SER A 1 102 ? 8.074 -6.537 4.109 1.00 88.38 102 SER A CA 1
ATOM 838 C C . SER A 1 102 ? 8.960 -6.158 5.281 1.00 88.38 102 SER A C 1
ATOM 840 O O . SER A 1 102 ? 10.071 -6.670 5.419 1.00 88.38 102 SER A O 1
ATOM 842 N N . ASP A 1 103 ? 8.462 -5.302 6.164 1.00 84.75 103 ASP A N 1
ATOM 843 C CA . ASP A 1 103 ? 9.097 -5.084 7.456 1.00 84.75 103 ASP A CA 1
ATOM 844 C C . ASP A 1 103 ? 8.965 -6.321 8.372 1.00 84.75 103 ASP A C 1
ATOM 846 O O . ASP A 1 103 ? 8.478 -7.392 7.983 1.00 84.75 103 ASP A O 1
ATOM 850 N N . ARG A 1 104 ? 9.440 -6.187 9.613 1.00 84.12 104 ARG A N 1
ATOM 851 C CA . ARG A 1 104 ? 9.371 -7.247 10.629 1.00 84.12 104 ARG A CA 1
ATOM 852 C C . ARG A 1 104 ? 8.114 -7.168 11.491 1.00 84.12 104 ARG A C 1
ATOM 854 O O . ARG A 1 104 ? 8.144 -7.647 12.628 1.00 84.12 104 ARG A O 1
ATOM 861 N N . ASP A 1 105 ? 7.023 -6.589 10.991 1.00 88.12 105 ASP A N 1
ATOM 862 C CA . ASP A 1 105 ? 5.752 -6.610 11.703 1.00 88.12 105 ASP A CA 1
ATOM 863 C C . ASP A 1 105 ? 5.367 -8.056 12.068 1.00 88.12 105 ASP A C 1
ATOM 865 O O . ASP A 1 105 ? 5.544 -9.016 11.306 1.00 88.12 105 ASP A O 1
ATOM 869 N N . SER A 1 106 ? 4.847 -8.224 13.284 1.00 90.06 106 SER A N 1
ATOM 870 C CA . SER A 1 106 ? 4.395 -9.512 13.825 1.00 90.06 106 SER A CA 1
ATOM 871 C C . SER A 1 106 ? 3.440 -10.275 12.894 1.00 90.06 106 SER A C 1
ATOM 873 O O . SER A 1 106 ? 3.424 -11.506 12.888 1.00 90.06 106 SER A O 1
ATOM 875 N N . ARG A 1 107 ? 2.668 -9.555 12.073 1.00 92.06 107 ARG A N 1
ATOM 876 C CA . ARG A 1 107 ? 1.737 -10.116 11.091 1.00 92.06 107 ARG A CA 1
ATOM 877 C C . ARG A 1 107 ? 2.481 -10.823 9.959 1.00 92.06 107 ARG A C 1
ATOM 879 O O . ARG A 1 107 ? 2.156 -11.972 9.654 1.00 92.06 107 ARG A O 1
ATOM 886 N N . PHE A 1 108 ? 3.525 -10.198 9.412 1.00 88.94 108 PHE A N 1
ATOM 887 C CA . PHE A 1 108 ? 4.361 -10.777 8.353 1.00 88.94 108 PHE A CA 1
ATOM 888 C C . PHE A 1 108 ? 5.315 -11.862 8.865 1.00 88.94 108 PHE A C 1
ATOM 890 O O . PHE A 1 108 ? 5.660 -12.791 8.139 1.00 88.94 108 PHE A O 1
ATOM 897 N N . THR A 1 109 ? 5.712 -11.796 10.135 1.00 89.62 109 THR A N 1
ATOM 898 C CA . THR A 1 109 ? 6.550 -12.831 10.769 1.00 89.62 109 THR A CA 1
ATOM 899 C C . THR A 1 109 ? 5.745 -14.002 11.344 1.00 89.62 109 THR A C 1
ATOM 901 O O . THR A 1 109 ? 6.324 -14.972 11.835 1.00 89.62 109 THR A O 1
ATOM 904 N N . SER A 1 110 ? 4.411 -13.949 11.275 1.00 93.88 110 SER A N 1
ATOM 905 C CA . SER A 1 110 ? 3.551 -15.015 11.784 1.00 93.88 110 SER A CA 1
ATOM 906 C C . SER A 1 110 ? 3.732 -16.319 10.996 1.00 93.88 110 SER A C 1
ATOM 908 O O . SER A 1 110 ? 3.841 -16.325 9.769 1.00 93.88 110 SER A O 1
ATOM 910 N N . ARG A 1 111 ? 3.683 -17.460 11.700 1.00 95.19 111 ARG A N 1
ATOM 911 C CA . ARG A 1 111 ? 3.750 -18.791 11.065 1.00 95.19 111 ARG A CA 1
ATOM 912 C C . ARG A 1 111 ? 2.651 -18.993 10.026 1.00 95.19 111 ARG A C 1
ATOM 914 O O . ARG A 1 111 ? 2.881 -19.642 9.012 1.00 95.19 111 ARG A O 1
ATOM 921 N N . PHE A 1 112 ? 1.469 -18.437 10.290 1.00 95.69 112 PHE A N 1
ATOM 922 C CA . PHE A 1 112 ? 0.346 -18.486 9.363 1.00 95.69 112 PHE A CA 1
ATOM 923 C C . PHE A 1 112 ? 0.691 -17.796 8.039 1.00 95.69 112 PHE A C 1
ATOM 925 O O . PHE A 1 112 ? 0.532 -18.405 6.986 1.00 95.69 112 PHE A O 1
ATOM 932 N N . TRP A 1 113 ? 1.219 -16.565 8.085 1.00 95.81 113 TRP A N 1
ATOM 933 C CA . TRP A 1 113 ? 1.614 -15.832 6.879 1.00 95.81 113 TRP A CA 1
ATOM 934 C C . TRP A 1 113 ? 2.714 -16.553 6.105 1.00 95.81 113 TRP A C 1
ATOM 936 O O . TRP A 1 113 ? 2.586 -16.750 4.902 1.00 95.81 113 TRP A O 1
ATOM 946 N N . GLN A 1 114 ? 3.753 -17.020 6.799 1.00 94.62 114 GLN A N 1
ATOM 947 C CA . GLN A 1 114 ? 4.842 -17.777 6.178 1.00 94.62 114 GLN A CA 1
ATOM 948 C C . GLN A 1 114 ? 4.332 -19.045 5.481 1.00 94.62 114 GLN A C 1
ATOM 950 O O . GLN A 1 114 ? 4.693 -19.302 4.337 1.00 94.62 114 GLN A O 1
ATOM 955 N N . SER A 1 115 ? 3.444 -19.800 6.137 1.00 96.75 115 SER A N 1
ATOM 956 C CA . SER A 1 115 ? 2.868 -21.029 5.573 1.00 96.75 115 SER A CA 1
ATOM 957 C C . SER A 1 115 ? 1.973 -20.743 4.366 1.00 96.75 115 SER A C 1
ATOM 959 O O . SER A 1 115 ? 2.009 -21.483 3.383 1.00 96.75 115 SER A O 1
ATOM 961 N N . LEU A 1 116 ? 1.187 -19.661 4.419 1.00 96.44 116 LEU A N 1
ATOM 962 C CA . LEU A 1 116 ? 0.359 -19.214 3.300 1.00 96.44 116 LEU A CA 1
ATOM 963 C C . LEU A 1 116 ? 1.224 -18.882 2.082 1.00 96.44 116 LEU A C 1
ATOM 965 O O . LEU A 1 116 ? 0.984 -19.420 1.006 1.00 96.44 116 LEU A O 1
ATOM 969 N N . GLN A 1 117 ? 2.242 -18.039 2.257 1.00 97.00 117 GLN A N 1
ATOM 970 C CA . GLN A 1 117 ? 3.107 -17.609 1.158 1.00 97.00 117 GLN A CA 1
ATOM 971 C C . GLN A 1 117 ? 3.912 -18.778 0.583 1.00 97.00 117 GLN A C 1
ATOM 973 O O . GLN A 1 117 ? 3.961 -18.946 -0.632 1.00 97.00 117 GLN A O 1
ATOM 978 N N . GLN A 1 118 ? 4.424 -19.672 1.434 1.00 96.50 118 GLN A N 1
ATOM 979 C CA . GLN A 1 118 ? 5.070 -20.905 0.983 1.00 96.50 118 GLN A CA 1
ATOM 980 C C . GLN A 1 118 ? 4.126 -21.779 0.143 1.00 96.50 118 GLN A C 1
ATOM 982 O O . GLN A 1 118 ? 4.545 -22.322 -0.876 1.00 96.50 118 GLN A O 1
ATOM 987 N N . SER A 1 119 ? 2.856 -21.894 0.541 1.00 97.06 119 SER A N 1
ATOM 988 C CA . SER A 1 119 ? 1.851 -22.674 -0.199 1.00 97.06 119 SER A CA 1
ATOM 989 C C . SER A 1 119 ? 1.484 -22.040 -1.542 1.00 97.06 119 SER A C 1
ATOM 991 O O . SER A 1 119 ? 1.157 -22.752 -2.485 1.00 97.06 119 SER A O 1
ATOM 993 N N . LEU A 1 120 ? 1.550 -20.709 -1.634 1.00 96.50 120 LEU A N 1
ATOM 994 C CA . LEU A 1 120 ? 1.360 -19.963 -2.877 1.00 96.50 120 LEU A CA 1
ATOM 995 C C . LEU A 1 120 ? 2.607 -19.994 -3.783 1.00 96.50 120 LEU A C 1
ATOM 997 O O . LEU A 1 120 ? 2.506 -19.667 -4.959 1.00 96.50 120 LEU A O 1
ATOM 1001 N N . GLY A 1 121 ? 3.765 -20.422 -3.269 1.00 96.25 121 GLY A N 1
ATOM 1002 C CA . GLY A 1 121 ? 5.037 -20.398 -3.998 1.00 96.25 121 GLY A CA 1
ATOM 1003 C C . GLY A 1 121 ? 5.753 -19.045 -3.946 1.00 96.25 121 GLY A C 1
ATOM 1004 O O . GLY A 1 121 ? 6.656 -18.798 -4.741 1.00 96.25 121 GLY A O 1
ATOM 1005 N N . THR A 1 122 ? 5.373 -18.174 -3.012 1.00 96.50 122 THR A N 1
ATOM 1006 C CA . THR A 1 122 ? 5.944 -16.838 -2.830 1.00 96.50 122 THR A CA 1
ATOM 1007 C C . THR A 1 122 ? 7.049 -16.850 -1.777 1.00 96.50 122 THR A C 1
ATOM 1009 O O . THR A 1 122 ? 6.872 -17.337 -0.658 1.00 96.50 122 THR A O 1
ATOM 1012 N N . SER A 1 123 ? 8.192 -16.248 -2.105 1.00 93.12 123 SER A N 1
ATOM 1013 C CA . SER A 1 123 ? 9.280 -16.006 -1.150 1.00 93.12 123 SER A CA 1
ATOM 1014 C C . SER A 1 123 ? 9.031 -14.736 -0.325 1.00 93.12 123 SER A C 1
ATOM 1016 O O . SER A 1 123 ? 8.662 -13.698 -0.866 1.00 93.12 123 SER A O 1
ATOM 1018 N N . VAL A 1 124 ? 9.225 -14.795 0.996 1.00 91.62 124 VAL A N 1
ATOM 1019 C CA . VAL A 1 124 ? 9.064 -13.626 1.881 1.00 91.62 124 VAL A CA 1
ATOM 1020 C C . VAL A 1 124 ? 10.425 -13.189 2.402 1.00 91.62 124 VAL A C 1
ATOM 1022 O O . VAL A 1 124 ? 11.075 -13.911 3.157 1.00 91.62 124 VAL A O 1
ATOM 1025 N N . ASN A 1 125 ? 10.822 -11.978 2.031 1.00 88.69 125 ASN A N 1
ATOM 1026 C CA . ASN A 1 125 ? 12.082 -11.353 2.393 1.00 88.69 125 ASN A CA 1
ATOM 1027 C C . ASN A 1 125 ? 11.815 -10.250 3.422 1.00 88.69 125 ASN A C 1
ATOM 1029 O O . ASN A 1 125 ? 11.297 -9.183 3.100 1.00 88.69 125 ASN A O 1
ATOM 1033 N N . LEU A 1 126 ? 12.165 -10.509 4.681 1.00 85.56 126 LEU A N 1
ATOM 1034 C CA . LEU A 1 126 ? 12.003 -9.524 5.749 1.00 85.56 126 LEU A CA 1
ATOM 1035 C C . LEU A 1 126 ? 13.132 -8.498 5.686 1.00 85.56 126 LEU A C 1
ATOM 1037 O O . LEU A 1 126 ? 14.308 -8.862 5.792 1.00 85.56 126 LEU A O 1
ATOM 1041 N N . SER A 1 127 ? 12.786 -7.218 5.598 1.00 72.06 127 SER A N 1
ATOM 1042 C CA . SER A 1 127 ? 13.763 -6.143 5.661 1.00 72.06 127 SER A CA 1
ATOM 1043 C C . SER A 1 127 ? 14.507 -6.195 7.000 1.00 72.06 127 SER A C 1
ATOM 1045 O O . SER A 1 127 ? 13.975 -6.516 8.074 1.00 72.06 127 SER A O 1
ATOM 1047 N N . THR A 1 128 ? 15.811 -5.953 6.953 1.00 55.47 128 THR A N 1
ATOM 1048 C CA . THR A 1 128 ? 16.590 -5.754 8.171 1.00 55.47 128 THR A CA 1
ATOM 1049 C C . THR A 1 128 ? 16.293 -4.355 8.687 1.00 55.47 128 THR A C 1
ATOM 1051 O O . THR A 1 128 ? 16.495 -3.395 7.951 1.00 55.47 128 THR A O 1
ATOM 1054 N N . ALA A 1 129 ? 15.910 -4.228 9.960 1.00 41.03 129 ALA A N 1
ATOM 1055 C CA . ALA A 1 129 ? 15.574 -2.958 10.619 1.00 41.03 129 ALA A CA 1
ATOM 1056 C C . ALA A 1 129 ? 16.665 -1.854 10.553 1.00 41.03 129 ALA A C 1
ATOM 1058 O O . ALA A 1 129 ? 16.458 -0.764 11.077 1.00 41.03 129 ALA A O 1
ATOM 1059 N N . TYR A 1 130 ? 17.832 -2.140 9.958 1.00 32.09 130 TYR A N 1
ATOM 1060 C CA . TYR A 1 130 ? 19.004 -1.267 9.905 1.00 32.09 130 TYR A CA 1
ATOM 1061 C C . TYR A 1 130 ? 19.844 -1.381 8.617 1.00 32.09 130 TYR A C 1
ATOM 1063 O O . TYR A 1 130 ? 20.947 -0.837 8.586 1.00 32.09 130 TYR A O 1
ATOM 1071 N N . HIS A 1 131 ? 19.361 -2.032 7.550 1.00 36.78 131 HIS A N 1
ATOM 1072 C CA . HIS A 1 131 ? 20.090 -2.066 6.271 1.00 36.78 131 HIS A CA 1
ATOM 1073 C C . HIS A 1 131 ? 19.211 -1.603 5.095 1.00 36.78 131 HIS A C 1
ATOM 1075 O O . HIS A 1 131 ? 18.690 -2.420 4.341 1.00 36.78 131 HIS A O 1
ATOM 1081 N N . PRO A 1 132 ? 19.095 -0.274 4.896 1.00 37.97 132 PRO A N 1
ATOM 1082 C CA . PRO A 1 132 ? 18.444 0.325 3.727 1.00 37.97 132 PRO A CA 1
ATOM 1083 C C . PRO A 1 132 ? 19.174 0.042 2.409 1.00 37.97 132 PRO A C 1
ATOM 1085 O O . PRO A 1 132 ? 18.756 0.502 1.352 1.00 37.97 132 PRO A O 1
ATOM 1088 N N . GLN A 1 133 ? 20.326 -0.631 2.450 1.00 36.84 133 GLN A N 1
ATOM 1089 C CA . GLN A 1 133 ? 21.177 -0.807 1.280 1.00 36.84 133 GLN A CA 1
ATOM 1090 C C . GLN A 1 133 ? 20.652 -1.840 0.300 1.00 36.84 133 GLN A C 1
ATOM 1092 O O . GLN A 1 133 ? 20.974 -1.707 -0.872 1.00 36.84 133 GLN A O 1
ATOM 1097 N N . THR A 1 134 ? 19.836 -2.796 0.744 1.00 37.88 134 THR A N 1
ATOM 1098 C CA . THR A 1 134 ? 19.316 -3.840 -0.139 1.00 37.88 134 THR A CA 1
ATOM 1099 C C . THR A 1 134 ? 18.003 -3.441 -0.804 1.00 37.88 134 THR A C 1
ATOM 1101 O O . THR A 1 134 ? 17.593 -4.145 -1.692 1.00 37.88 134 THR A O 1
ATOM 1104 N N . ASP A 1 135 ? 17.308 -2.353 -0.436 1.00 47.97 135 ASP A N 1
ATOM 1105 C CA . ASP A 1 135 ? 16.149 -1.845 -1.210 1.00 47.97 135 ASP A CA 1
ATOM 1106 C C . ASP A 1 135 ? 15.793 -0.380 -0.882 1.00 47.97 135 ASP A C 1
ATOM 1108 O O . ASP A 1 135 ? 14.628 0.010 -0.805 1.00 47.97 135 ASP A O 1
ATOM 1112 N N . GLY A 1 136 ? 16.789 0.483 -0.673 1.00 53.69 136 GLY A N 1
ATOM 1113 C CA . GLY A 1 136 ? 16.552 1.867 -0.230 1.00 53.69 136 GLY A CA 1
ATOM 1114 C C . GLY A 1 136 ? 15.760 2.731 -1.218 1.00 53.69 136 GLY A C 1
ATOM 1115 O O . GLY A 1 136 ? 15.381 3.850 -0.882 1.00 53.69 136 GLY A O 1
ATOM 1116 N N . GLN A 1 137 ? 15.493 2.232 -2.429 1.00 53.84 137 GLN A N 1
ATOM 1117 C CA . GLN A 1 137 ? 14.555 2.837 -3.375 1.00 53.84 137 GLN A CA 1
ATOM 1118 C C . GLN A 1 137 ? 13.096 2.541 -3.010 1.00 53.84 137 GLN A C 1
ATOM 1120 O O . GLN A 1 137 ? 12.283 3.469 -3.003 1.00 53.84 137 GLN A O 1
ATOM 1125 N N . SER A 1 138 ? 12.740 1.286 -2.703 1.00 54.69 138 SER A N 1
ATOM 1126 C CA . SER A 1 138 ? 11.380 0.973 -2.252 1.00 54.69 138 SER A CA 1
ATOM 1127 C C . SER A 1 138 ? 11.127 1.543 -0.861 1.00 54.69 138 SER A C 1
ATOM 1129 O O . SER A 1 138 ? 10.078 2.136 -0.658 1.00 54.69 138 SER A O 1
ATOM 1131 N N . GLU A 1 139 ? 12.116 1.502 0.037 1.00 62.75 139 GLU A N 1
ATOM 1132 C CA . GLU A 1 139 ? 11.986 2.025 1.400 1.00 62.75 139 GLU A CA 1
ATOM 1133 C C . GLU A 1 139 ? 11.744 3.539 1.406 1.00 62.75 139 GLU A C 1
ATOM 1135 O O . GLU A 1 139 ? 10.854 4.020 2.102 1.00 62.75 139 GLU A O 1
ATOM 1140 N N . ARG A 1 140 ? 12.457 4.301 0.562 1.00 64.38 140 ARG A N 1
ATOM 1141 C CA . ARG A 1 140 ? 12.177 5.735 0.382 1.00 64.38 140 ARG A CA 1
ATOM 1142 C C . ARG A 1 140 ? 10.803 5.969 -0.229 1.00 64.38 140 ARG A C 1
ATOM 1144 O O . ARG A 1 140 ? 10.080 6.808 0.277 1.00 64.38 140 ARG A O 1
ATOM 1151 N N . THR A 1 141 ? 10.432 5.211 -1.264 1.00 65.56 141 THR A N 1
ATOM 1152 C CA . THR A 1 141 ? 9.116 5.350 -1.918 1.00 65.56 141 THR A CA 1
ATOM 1153 C C . THR A 1 141 ? 7.967 5.046 -0.951 1.00 65.56 141 THR A C 1
ATOM 1155 O O . THR A 1 141 ? 6.949 5.734 -0.981 1.00 65.56 141 THR A O 1
ATOM 1158 N N . ILE A 1 142 ? 8.130 4.037 -0.091 1.00 70.31 142 ILE A N 1
ATOM 1159 C CA . ILE A 1 142 ? 7.175 3.683 0.961 1.00 70.31 142 ILE A CA 1
ATOM 1160 C C . ILE A 1 142 ? 7.106 4.812 1.985 1.00 70.31 142 ILE A C 1
ATOM 1162 O O . ILE A 1 142 ? 6.011 5.281 2.247 1.00 70.31 142 ILE A O 1
ATOM 1166 N N . GLN A 1 143 ? 8.236 5.335 2.472 1.00 72.12 143 GLN A N 1
ATOM 1167 C CA . GLN A 1 143 ? 8.250 6.471 3.406 1.00 72.12 143 GLN A CA 1
ATOM 1168 C C . GLN A 1 143 ? 7.569 7.722 2.830 1.00 72.12 143 GLN A C 1
ATOM 1170 O O . GLN A 1 143 ? 6.750 8.336 3.513 1.00 72.12 143 GLN A O 1
ATOM 1175 N N . THR A 1 144 ? 7.830 8.073 1.564 1.00 73.81 144 THR A N 1
ATOM 1176 C CA . THR A 1 144 ? 7.126 9.164 0.865 1.00 73.81 144 THR A CA 1
ATOM 1177 C C . THR A 1 144 ? 5.622 8.968 0.907 1.00 73.81 144 THR A C 1
ATOM 1179 O O . THR A 1 144 ? 4.844 9.897 1.133 1.00 73.81 144 THR A O 1
ATOM 1182 N N . LEU A 1 145 ? 5.216 7.737 0.617 1.00 79.75 145 LEU A N 1
ATOM 1183 C CA . LEU A 1 145 ? 3.832 7.339 0.511 1.00 79.75 145 LEU A CA 1
ATOM 1184 C C . LEU A 1 145 ? 3.184 7.341 1.898 1.00 79.75 145 LEU A C 1
ATOM 1186 O O . LEU A 1 145 ? 2.066 7.835 2.023 1.00 79.75 145 LEU A O 1
ATOM 1190 N N . GLU A 1 146 ? 3.880 6.886 2.939 1.00 83.50 146 GLU A N 1
ATOM 1191 C CA . GLU A 1 146 ? 3.423 6.974 4.323 1.00 83.50 146 GLU A CA 1
ATOM 1192 C C . GLU A 1 146 ? 3.201 8.425 4.749 1.00 83.50 146 GLU A C 1
ATOM 1194 O O . GLU A 1 146 ? 2.139 8.747 5.281 1.00 83.50 146 GLU A O 1
ATOM 1199 N N . ASP A 1 147 ? 4.165 9.313 4.493 1.00 82.31 147 ASP A N 1
ATOM 1200 C CA . ASP A 1 147 ? 4.068 10.736 4.834 1.00 82.31 147 ASP A CA 1
ATOM 1201 C C . ASP A 1 147 ? 2.908 11.410 4.088 1.00 82.31 147 ASP A C 1
ATOM 1203 O O . ASP A 1 147 ? 2.138 12.179 4.675 1.00 82.31 147 ASP A O 1
ATOM 1207 N N . MET A 1 148 ? 2.735 11.085 2.803 1.00 87.25 148 MET A N 1
ATOM 1208 C CA . MET A 1 148 ? 1.590 11.527 2.008 1.00 87.25 148 MET A CA 1
ATOM 1209 C C . MET A 1 148 ? 0.276 11.015 2.608 1.00 87.25 148 MET A C 1
ATOM 1211 O O . MET A 1 148 ? -0.622 11.817 2.855 1.00 87.25 148 MET A O 1
ATOM 1215 N N . LEU A 1 149 ? 0.159 9.710 2.876 1.00 88.19 149 LEU A N 1
ATOM 1216 C CA . LEU A 1 149 ? -1.056 9.115 3.434 1.00 88.19 149 LEU A CA 1
ATOM 1217 C C . LEU A 1 149 ? -1.390 9.723 4.792 1.00 88.19 149 LEU A C 1
ATOM 1219 O O . LEU A 1 149 ? -2.529 10.127 5.004 1.00 88.19 149 LEU A O 1
ATOM 1223 N N . ARG A 1 150 ? -0.409 9.867 5.690 1.00 87.00 150 ARG A N 1
ATOM 1224 C CA . ARG A 1 150 ? -0.602 10.505 7.001 1.00 87.00 150 ARG A CA 1
ATOM 1225 C C . ARG A 1 150 ? -1.097 11.940 6.864 1.00 87.00 150 ARG A C 1
ATOM 1227 O O . ARG A 1 150 ? -1.969 12.335 7.628 1.00 87.00 150 ARG A O 1
ATOM 1234 N N . THR A 1 151 ? -0.597 12.693 5.886 1.00 87.25 151 THR A N 1
ATOM 1235 C CA . THR A 1 151 ? -1.067 14.062 5.621 1.00 87.25 151 THR A CA 1
ATOM 1236 C C . THR A 1 151 ? -2.517 14.059 5.135 1.00 87.25 151 THR A C 1
ATOM 1238 O O . THR A 1 151 ? -3.356 14.720 5.739 1.00 87.25 151 THR A O 1
ATOM 1241 N N . CYS A 1 152 ? -2.853 13.232 4.139 1.00 86.69 152 CYS A N 1
ATOM 1242 C CA . CYS A 1 152 ? -4.232 13.083 3.663 1.00 86.69 152 CYS A CA 1
ATOM 1243 C C . CYS A 1 152 ? -5.197 12.675 4.788 1.00 86.69 152 CYS A C 1
ATOM 1245 O O . CYS A 1 152 ? -6.314 13.173 4.871 1.00 86.69 152 CYS A O 1
ATOM 1247 N N . ILE A 1 153 ? -4.775 11.775 5.676 1.00 87.81 153 ILE A N 1
ATOM 1248 C CA . ILE A 1 153 ? -5.589 11.298 6.800 1.00 87.81 153 ILE A CA 1
ATOM 1249 C C . ILE A 1 153 ? -5.866 12.411 7.811 1.00 87.81 153 ILE A C 1
ATOM 1251 O O . ILE A 1 153 ? -6.966 12.474 8.357 1.00 87.81 153 ILE A O 1
ATOM 1255 N N . LEU A 1 154 ? -4.893 13.288 8.067 1.00 86.81 154 LEU A N 1
ATOM 1256 C CA . LEU A 1 154 ? -5.095 14.442 8.942 1.00 86.81 154 LEU A CA 1
ATOM 1257 C C . LEU A 1 154 ? -6.119 15.417 8.348 1.00 86.81 154 LEU A C 1
ATOM 1259 O O . LEU A 1 154 ? -6.992 15.880 9.079 1.00 86.81 154 LEU A O 1
ATOM 1263 N N . ASP A 1 155 ? -6.057 15.658 7.038 1.00 86.31 155 ASP A N 1
ATOM 1264 C CA . ASP A 1 155 ? -6.969 16.574 6.345 1.00 86.31 155 ASP A CA 1
ATOM 1265 C C . ASP A 1 155 ? -8.389 16.002 6.210 1.00 86.31 155 ASP A C 1
ATOM 1267 O O . ASP A 1 155 ? -9.378 16.724 6.352 1.00 86.31 155 ASP A O 1
ATOM 1271 N N . PHE A 1 156 ? -8.515 14.694 5.967 1.00 86.25 156 PHE A N 1
ATOM 1272 C CA . PHE A 1 156 ? -9.811 14.020 5.829 1.00 86.25 156 PHE A CA 1
ATOM 127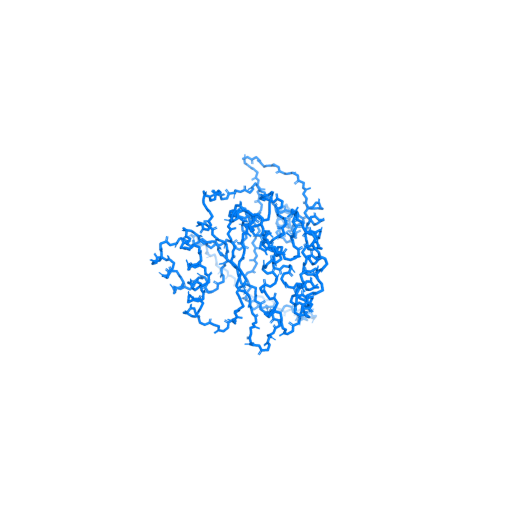3 C C . PHE A 1 156 ? -10.421 13.563 7.161 1.00 86.25 156 PHE A C 1
ATOM 1275 O O . PHE A 1 156 ? -11.610 13.248 7.217 1.00 86.25 156 PHE A O 1
ATOM 1282 N N . GLY A 1 157 ? -9.650 13.552 8.250 1.00 86.25 157 GLY A N 1
ATOM 1283 C CA . GLY A 1 157 ? -10.139 13.232 9.588 1.00 86.25 157 GLY A CA 1
ATOM 1284 C C . GLY A 1 157 ? -10.784 11.844 9.676 1.00 86.25 157 GLY A C 1
ATOM 1285 O O . GLY A 1 157 ? -10.317 10.882 9.078 1.00 86.25 157 GLY A O 1
ATOM 1286 N N . GLY A 1 158 ? -11.878 11.716 10.433 1.00 87.00 158 GLY A N 1
ATOM 1287 C CA . GLY A 1 158 ? -12.525 10.426 10.735 1.00 87.00 158 GLY A CA 1
ATOM 1288 C C . GLY A 1 158 ? -13.181 9.687 9.556 1.00 87.00 158 GLY A C 1
ATOM 1289 O O . GLY A 1 158 ? -13.767 8.628 9.774 1.00 87.00 158 GLY A O 1
ATOM 1290 N N . SER A 1 159 ? -13.111 10.218 8.336 1.00 89.06 159 SER A N 1
ATOM 1291 C CA . SER A 1 159 ? -13.642 9.604 7.109 1.00 89.06 159 SER A CA 1
ATOM 1292 C C . SER A 1 159 ? -12.554 9.303 6.075 1.00 89.06 159 SER A C 1
ATOM 1294 O O . SER A 1 159 ? -12.860 9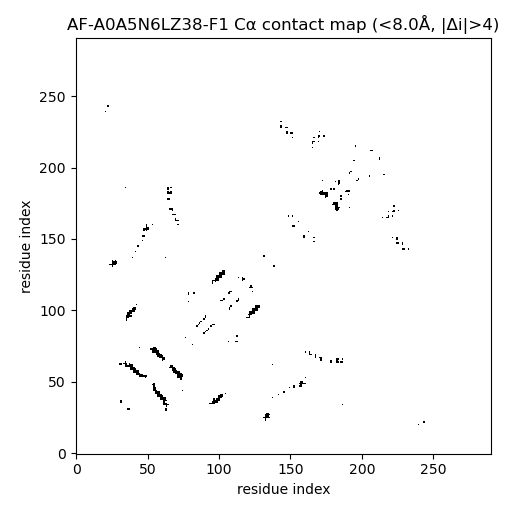.066 4.906 1.00 89.06 159 SER A O 1
ATOM 1296 N N . TRP A 1 160 ? -11.279 9.290 6.484 1.00 92.88 160 TRP A N 1
ATOM 1297 C CA . TRP A 1 160 ? -10.151 9.056 5.577 1.00 92.88 160 TRP A CA 1
ATOM 1298 C C . TRP A 1 160 ? -10.264 7.757 4.766 1.00 92.88 160 TRP A C 1
ATOM 1300 O O . TRP A 1 160 ? -9.811 7.709 3.626 1.00 92.88 160 TRP A O 1
ATOM 1310 N N . ASP A 1 161 ? -10.898 6.716 5.307 1.00 93.75 161 ASP A N 1
ATOM 1311 C CA . ASP A 1 161 ? -11.103 5.438 4.618 1.00 93.75 161 ASP A CA 1
ATOM 1312 C C . ASP A 1 161 ? -12.035 5.551 3.409 1.00 93.75 161 ASP A C 1
ATOM 1314 O O . ASP A 1 161 ? -11.847 4.847 2.420 1.00 93.75 161 ASP A O 1
ATOM 1318 N N . THR A 1 162 ? -12.993 6.476 3.452 1.00 91.94 162 THR A N 1
ATOM 1319 C CA . THR A 1 162 ? -13.917 6.758 2.345 1.00 91.94 162 THR A CA 1
ATOM 1320 C C . THR A 1 162 ? -13.184 7.378 1.153 1.00 91.94 162 THR A C 1
ATOM 1322 O O . THR A 1 162 ? -13.542 7.135 0.003 1.00 91.94 162 THR A O 1
ATOM 1325 N N . TYR A 1 163 ? -12.118 8.139 1.416 1.00 90.81 163 TYR A N 1
ATOM 1326 C CA . TYR A 1 163 ? -11.309 8.797 0.388 1.00 90.81 163 TYR A CA 1
ATOM 1327 C C . TYR A 1 163 ? -10.085 7.987 -0.036 1.00 90.81 163 TYR A C 1
ATOM 1329 O O . TYR A 1 163 ? -9.412 8.362 -0.995 1.00 90.81 163 TYR A O 1
ATOM 1337 N N . LEU A 1 164 ? -9.795 6.868 0.631 1.00 93.25 164 LEU A N 1
ATOM 1338 C CA . LEU A 1 164 ? -8.626 6.046 0.336 1.00 93.25 164 LEU A CA 1
ATOM 1339 C C . LEU A 1 164 ? -8.547 5.595 -1.138 1.00 93.25 164 LEU A C 1
ATOM 1341 O O . LEU A 1 164 ? -7.464 5.721 -1.713 1.00 93.25 164 LEU A O 1
ATOM 1345 N N . PRO A 1 165 ? -9.658 5.210 -1.807 1.00 92.69 165 PRO A N 1
ATOM 1346 C CA . PRO A 1 165 ? -9.639 4.927 -3.244 1.00 92.69 165 PRO A CA 1
ATOM 1347 C C . PRO A 1 165 ? -9.240 6.134 -4.107 1.00 92.69 165 PRO A C 1
ATOM 1349 O O . PRO A 1 165 ? -8.560 5.971 -5.117 1.00 92.69 165 PRO A O 1
ATOM 1352 N N . LEU A 1 166 ? -9.619 7.359 -3.717 1.00 90.12 166 LEU A N 1
ATOM 1353 C CA . LEU A 1 166 ? -9.215 8.577 -4.432 1.00 90.12 166 LEU A CA 1
ATOM 1354 C C . LEU A 1 166 ? -7.735 8.891 -4.218 1.00 90.12 166 LEU A C 1
ATOM 1356 O O . LEU A 1 166 ? -7.078 9.401 -5.129 1.00 90.12 166 LEU A O 1
ATOM 1360 N N . ILE A 1 167 ? -7.199 8.571 -3.037 1.00 91.44 167 ILE A N 1
ATOM 1361 C CA . ILE A 1 167 ? -5.771 8.720 -2.751 1.00 91.44 167 ILE A CA 1
ATOM 1362 C C . ILE A 1 167 ? -4.960 7.730 -3.587 1.00 91.44 167 ILE A C 1
ATOM 1364 O O . ILE A 1 167 ? -4.009 8.137 -4.253 1.00 91.44 167 ILE A O 1
ATOM 1368 N N . GLU A 1 168 ? -5.374 6.463 -3.623 1.00 93.69 168 GLU A N 1
ATOM 1369 C CA . GLU A 1 168 ? -4.772 5.435 -4.477 1.00 93.69 168 GLU A CA 1
ATOM 1370 C C . GLU A 1 168 ? -4.824 5.833 -5.956 1.00 93.69 168 GLU A C 1
ATOM 1372 O O . GLU A 1 168 ? -3.806 5.808 -6.651 1.00 93.69 168 GLU A O 1
ATOM 1377 N N . PHE A 1 169 ? -5.992 6.278 -6.429 1.00 91.00 169 PHE A N 1
ATOM 1378 C CA . PHE A 1 169 ? -6.168 6.752 -7.796 1.00 91.00 169 PHE A CA 1
ATOM 1379 C C . PHE A 1 169 ? -5.223 7.915 -8.114 1.00 91.00 169 PHE A C 1
ATOM 1381 O O . PHE A 1 169 ? -4.558 7.907 -9.150 1.00 91.00 169 PHE A O 1
ATOM 1388 N N . SER A 1 170 ? -5.130 8.907 -7.230 1.00 89.38 170 SER A N 1
ATOM 1389 C CA . SER A 1 170 ? -4.275 10.078 -7.439 1.00 89.38 170 SER A CA 1
ATOM 1390 C C . SER A 1 170 ? -2.793 9.704 -7.445 1.00 89.38 170 SER A C 1
ATOM 1392 O O . SER A 1 170 ? -2.049 10.195 -8.294 1.00 89.38 170 SER A O 1
ATOM 1394 N N . TYR A 1 171 ? -2.366 8.805 -6.556 1.00 90.06 171 TYR A N 1
ATOM 1395 C CA . TYR A 1 171 ? -0.998 8.288 -6.514 1.00 90.06 171 TYR A CA 1
ATOM 1396 C C . TYR A 1 171 ? -0.645 7.543 -7.808 1.00 90.06 171 TYR A C 1
ATOM 1398 O O . TYR A 1 171 ? 0.300 7.921 -8.500 1.00 90.06 171 TYR A O 1
ATOM 1406 N N . ASN A 1 172 ? -1.457 6.554 -8.195 1.00 92.44 172 ASN A N 1
ATOM 1407 C CA . ASN A 1 172 ? -1.195 5.708 -9.361 1.00 92.44 172 ASN A CA 1
ATOM 1408 C C . ASN A 1 172 ? -1.239 6.475 -10.693 1.00 92.44 172 ASN A C 1
ATOM 1410 O O . ASN A 1 172 ? -0.652 6.029 -11.675 1.00 92.44 172 ASN A O 1
ATOM 1414 N N . ASN A 1 173 ? -1.908 7.628 -10.747 1.00 89.81 173 ASN A N 1
ATOM 1415 C CA . ASN A 1 173 ? -1.981 8.468 -11.946 1.00 89.81 173 ASN A CA 1
ATOM 1416 C C . ASN A 1 173 ? -1.016 9.658 -11.936 1.00 89.81 173 ASN A C 1
ATOM 1418 O O . ASN A 1 173 ? -0.964 10.417 -12.903 1.00 89.81 173 ASN A O 1
ATOM 1422 N N . SER A 1 174 ? -0.237 9.827 -10.872 1.00 86.81 174 SER A N 1
ATOM 1423 C CA . SER A 1 174 ? 0.761 10.887 -10.799 1.00 86.81 174 SER A CA 1
ATOM 1424 C C . SER A 1 174 ? 2.083 10.438 -11.405 1.00 86.81 174 SER A C 1
ATOM 1426 O O . SER A 1 174 ? 2.477 9.286 -11.281 1.00 86.81 174 SER A O 1
ATOM 1428 N N . TYR A 1 175 ? 2.818 11.360 -12.027 1.00 84.94 175 TYR A N 1
ATOM 1429 C CA . TYR A 1 175 ? 4.119 11.059 -12.633 1.00 84.94 175 TYR A CA 1
ATOM 1430 C C . TYR A 1 175 ? 5.155 10.642 -11.582 1.00 84.94 175 TYR A C 1
ATOM 1432 O O . TYR A 1 175 ? 5.303 11.338 -10.576 1.00 84.94 175 TYR A O 1
ATOM 1440 N N . HIS A 1 176 ? 5.891 9.555 -11.806 1.00 83.56 176 HIS A N 1
ATOM 1441 C CA . HIS A 1 176 ? 6.984 9.088 -10.951 1.00 83.56 176 HIS A CA 1
ATOM 1442 C C . HIS A 1 176 ? 8.309 9.169 -11.713 1.00 83.56 176 HIS A C 1
ATOM 1444 O O . HIS A 1 176 ? 8.509 8.492 -12.718 1.00 83.56 176 HIS A O 1
ATOM 1450 N N . SER A 1 177 ? 9.254 9.972 -11.214 1.00 79.31 177 SER A N 1
ATOM 1451 C CA . SER A 1 177 ? 10.550 10.179 -11.877 1.00 79.31 177 SER A CA 1
ATOM 1452 C C . SER A 1 177 ? 11.399 8.912 -11.969 1.00 79.31 177 SER A C 1
ATOM 1454 O O . SER A 1 177 ? 12.157 8.776 -12.922 1.00 79.31 177 SER A O 1
ATOM 1456 N N . SER A 1 178 ? 11.261 7.985 -11.017 1.00 76.56 178 SER A N 1
ATOM 1457 C CA . SER A 1 178 ? 12.009 6.722 -10.990 1.00 76.56 178 SER A CA 1
ATOM 1458 C C . SER A 1 178 ? 11.633 5.755 -12.115 1.00 76.56 178 SER A C 1
ATOM 1460 O O . SER A 1 178 ? 12.463 4.936 -12.493 1.00 76.56 178 SER A O 1
ATOM 1462 N N . ILE A 1 179 ? 10.417 5.862 -12.660 1.00 83.19 179 ILE A N 1
ATOM 1463 C CA . ILE A 1 179 ? 9.912 5.021 -13.760 1.00 83.19 179 ILE A CA 1
ATOM 1464 C C . ILE A 1 179 ? 9.601 5.820 -15.035 1.00 83.19 179 ILE A C 1
ATOM 1466 O O . ILE A 1 179 ? 9.134 5.257 -16.021 1.00 83.19 179 ILE A O 1
ATOM 1470 N N . GLY A 1 180 ? 9.810 7.140 -15.021 1.00 85.00 180 GLY A N 1
ATOM 1471 C CA . GLY A 1 180 ? 9.589 8.019 -16.173 1.00 85.00 180 GLY A CA 1
ATOM 1472 C C . GLY A 1 180 ? 8.132 8.144 -16.642 1.00 85.00 180 GLY A C 1
ATOM 1473 O O . GLY A 1 180 ? 7.889 8.640 -17.737 1.00 85.00 180 GLY A O 1
ATOM 1474 N N . SER A 1 181 ? 7.161 7.680 -15.854 1.00 88.69 181 SER A N 1
ATOM 1475 C CA . SER A 1 181 ? 5.737 7.633 -16.212 1.00 88.69 181 SER A CA 1
ATOM 1476 C C . SER A 1 181 ? 4.858 7.587 -14.957 1.00 88.69 181 SER A C 1
ATOM 1478 O O . SER A 1 181 ? 5.366 7.600 -13.832 1.00 88.69 181 SER A O 1
ATOM 1480 N N . ALA A 1 182 ? 3.533 7.591 -15.119 1.00 91.12 182 ALA A N 1
ATOM 1481 C CA . ALA A 1 182 ? 2.626 7.297 -14.011 1.00 91.12 182 ALA A CA 1
ATOM 1482 C C . ALA A 1 182 ? 2.552 5.777 -13.764 1.00 91.12 182 ALA A C 1
ATOM 1484 O O . ALA A 1 182 ? 2.539 5.022 -14.740 1.00 91.12 182 ALA A O 1
ATOM 1485 N N . PRO A 1 183 ? 2.427 5.306 -12.509 1.00 93.44 183 PRO A N 1
ATOM 1486 C CA . PRO A 1 183 ? 2.294 3.876 -12.224 1.00 93.44 183 PRO A CA 1
ATOM 1487 C C . PRO A 1 183 ? 1.194 3.161 -13.020 1.00 93.44 183 PRO A C 1
ATOM 1489 O O . PRO A 1 183 ? 1.387 2.044 -13.494 1.00 93.44 183 PRO A O 1
ATOM 1492 N N . PHE A 1 184 ? 0.059 3.824 -13.247 1.00 93.81 184 PHE A N 1
ATOM 1493 C CA . PHE A 1 184 ? -1.026 3.324 -14.090 1.00 93.81 184 PHE A CA 1
ATOM 1494 C C . PHE A 1 184 ? -0.569 3.092 -15.536 1.00 93.81 184 PHE A C 1
ATOM 1496 O O . PHE A 1 184 ? -0.889 2.068 -16.139 1.00 93.81 184 PHE A O 1
ATOM 1503 N N . GLU A 1 185 ? 0.180 4.039 -16.099 1.00 92.69 185 GLU A N 1
ATOM 1504 C CA . GLU A 1 185 ? 0.692 3.946 -17.465 1.00 92.69 185 GLU A CA 1
ATOM 1505 C C . GLU A 1 185 ? 1.710 2.813 -17.591 1.00 92.69 185 GLU A C 1
ATOM 1507 O O . GLU A 1 185 ? 1.595 2.001 -18.507 1.00 92.69 185 GLU A O 1
ATOM 1512 N N . ALA A 1 186 ? 2.624 2.690 -16.625 1.00 92.81 186 ALA A N 1
ATOM 1513 C CA . ALA A 1 186 ? 3.572 1.582 -16.557 1.00 92.81 186 ALA A CA 1
ATOM 1514 C C . ALA A 1 186 ? 2.872 0.217 -16.414 1.00 92.81 186 ALA A C 1
ATOM 1516 O O . ALA A 1 186 ? 3.304 -0.770 -17.006 1.00 92.81 186 ALA A O 1
ATOM 1517 N N . LEU A 1 187 ? 1.770 0.153 -15.660 1.00 94.81 187 LEU A N 1
ATOM 1518 C CA . LEU A 1 187 ? 1.036 -1.089 -15.420 1.00 94.81 187 LEU A CA 1
ATOM 1519 C C . LEU A 1 187 ? 0.202 -1.546 -16.627 1.00 94.81 187 LEU A C 1
ATOM 1521 O O . LEU A 1 187 ? 0.187 -2.739 -16.962 1.00 94.81 187 LEU A O 1
ATOM 1525 N N . TYR A 1 188 ? -0.518 -0.619 -17.259 1.00 93.69 188 TYR A N 1
ATOM 1526 C CA . TYR A 1 188 ? -1.508 -0.920 -18.299 1.00 93.69 188 TYR A CA 1
ATOM 1527 C C . TYR A 1 188 ? -1.036 -0.611 -19.724 1.00 93.69 188 TYR A C 1
ATOM 1529 O O . TYR A 1 188 ? -1.750 -0.933 -20.672 1.00 93.69 188 TYR A O 1
ATOM 1537 N N . GLY A 1 189 ? 0.128 0.021 -19.898 1.00 90.81 189 GLY A N 1
ATOM 1538 C CA . GLY A 1 189 ? 0.660 0.415 -21.206 1.00 90.81 189 GLY A CA 1
ATOM 1539 C C . GLY A 1 189 ? -0.119 1.550 -21.879 1.00 90.81 189 GLY A C 1
ATOM 1540 O O . GLY A 1 189 ? 0.011 1.761 -23.082 1.00 90.81 189 GLY A O 1
ATOM 1541 N N . ARG A 1 190 ? -0.970 2.262 -21.130 1.00 89.38 190 ARG A N 1
ATOM 1542 C CA . ARG A 1 190 ? -1.737 3.415 -21.615 1.00 89.38 190 ARG A CA 1
ATOM 1543 C C . ARG A 1 190 ? -1.992 4.409 -20.497 1.00 89.38 190 ARG A C 1
ATOM 1545 O O . ARG A 1 190 ? -2.177 4.021 -19.345 1.00 89.38 190 ARG A O 1
ATOM 1552 N N . LYS A 1 191 ? -2.132 5.680 -20.857 1.00 85.31 191 LYS A N 1
ATOM 1553 C CA . LYS A 1 191 ? -2.592 6.710 -19.923 1.00 85.31 191 LYS A CA 1
ATOM 1554 C C . LYS A 1 191 ? -4.016 6.421 -19.448 1.00 85.31 191 LYS A C 1
ATOM 1556 O O . LYS A 1 191 ? -4.856 5.892 -20.192 1.00 85.31 191 LYS A O 1
ATOM 1561 N N . CYS A 1 192 ? -4.284 6.764 -18.192 1.00 83.88 192 CYS A N 1
ATOM 1562 C CA . CYS A 1 192 ? -5.627 6.676 -17.644 1.00 83.88 192 CYS A CA 1
ATOM 1563 C C . CYS A 1 192 ? -6.555 7.642 -18.377 1.00 83.88 192 CYS A C 1
ATOM 1565 O O . CYS A 1 192 ? -6.180 8.768 -18.692 1.00 83.88 192 CYS A O 1
ATOM 1567 N N . ARG A 1 193 ? -7.776 7.184 -18.654 1.00 79.62 193 ARG A N 1
ATOM 1568 C CA . ARG A 1 193 ? -8.838 8.036 -19.186 1.00 79.62 193 ARG A CA 1
ATOM 1569 C C . ARG A 1 193 ? -9.719 8.417 -18.016 1.00 79.62 193 ARG A C 1
ATOM 1571 O O . ARG A 1 193 ? -10.420 7.558 -17.487 1.00 79.62 193 ARG A O 1
ATOM 1578 N N . SER A 1 194 ? -9.669 9.677 -17.612 1.00 69.12 194 SER A N 1
ATOM 1579 C CA . SER A 1 194 ? -10.565 10.192 -16.587 1.00 69.12 194 SER A CA 1
ATOM 1580 C C . SER A 1 194 ? -11.083 11.571 -16.989 1.00 69.12 194 SER A C 1
ATOM 1582 O O . SER A 1 194 ? -10.349 12.315 -17.640 1.00 69.12 194 SER A O 1
ATOM 1584 N N . PRO A 1 195 ? -12.306 11.938 -16.561 1.00 60.16 195 PRO A N 1
ATOM 1585 C CA . PRO A 1 195 ? -12.843 13.301 -16.632 1.00 60.16 195 PRO A CA 1
ATOM 1586 C C . PRO A 1 195 ? -11.859 14.407 -16.213 1.00 60.16 195 PRO A C 1
ATOM 1588 O O . PRO A 1 195 ? -11.958 15.532 -16.684 1.00 60.16 195 PRO A O 1
ATOM 1591 N N . ILE A 1 196 ? -10.896 14.069 -15.355 1.00 58.44 196 ILE A N 1
ATOM 1592 C CA . ILE A 1 196 ? -9.934 14.975 -14.721 1.00 58.44 196 ILE A CA 1
ATOM 1593 C C . ILE A 1 196 ? -8.557 14.912 -15.424 1.00 58.44 196 ILE A C 1
ATOM 1595 O O . ILE A 1 196 ? -7.707 15.768 -15.207 1.00 58.44 196 ILE A O 1
ATOM 1599 N N . CYS A 1 197 ? -8.314 13.917 -16.290 1.00 50.44 197 CYS A N 1
ATOM 1600 C CA . CYS A 1 197 ? -7.017 13.639 -16.920 1.00 50.44 197 CYS A CA 1
ATOM 1601 C C . CYS A 1 197 ? -7.142 13.370 -18.439 1.00 50.44 197 CYS A C 1
ATOM 1603 O O . CYS A 1 197 ? -6.573 12.415 -18.968 1.00 50.44 197 CYS A O 1
ATOM 1605 N N . TRP A 1 198 ? -7.906 14.195 -19.164 1.00 46.47 198 TRP A N 1
ATOM 1606 C CA . TRP A 1 198 ? -7.938 14.160 -20.633 1.00 46.47 198 TRP A CA 1
ATOM 1607 C C . TRP A 1 198 ? -6.672 14.809 -21.199 1.00 46.47 198 TRP A C 1
ATOM 1609 O O . TRP A 1 198 ? -6.456 16.001 -21.000 1.00 46.47 198 TRP A O 1
ATOM 1619 N N . THR A 1 199 ? -5.833 14.044 -21.908 1.00 46.50 199 THR A N 1
ATOM 1620 C CA . THR A 1 199 ? -4.696 14.615 -22.658 1.00 46.50 199 THR A CA 1
ATOM 1621 C C . THR A 1 199 ? -4.871 14.651 -24.173 1.00 46.50 199 THR A C 1
ATOM 1623 O O . THR A 1 199 ? -4.089 15.349 -24.801 1.00 46.50 199 THR A O 1
ATOM 1626 N N . GLU A 1 200 ? -5.893 14.032 -24.781 1.00 39.00 200 GLU A N 1
ATOM 1627 C CA . GLU A 1 200 ? -6.141 14.201 -26.224 1.00 39.00 200 GLU A CA 1
ATOM 1628 C C . GLU A 1 200 ? -7.636 14.241 -26.595 1.00 39.00 200 GLU A C 1
ATOM 1630 O O . GLU A 1 200 ? -8.385 13.302 -26.341 1.00 39.00 200 GLU A O 1
ATOM 1635 N N . VAL A 1 201 ? -7.984 15.368 -27.234 1.00 35.88 201 VAL A N 1
ATOM 1636 C CA . VAL A 1 201 ? -9.125 15.703 -28.107 1.00 35.88 201 VAL A CA 1
ATOM 1637 C C . VAL A 1 201 ? -10.547 15.580 -27.538 1.00 35.88 201 VAL A C 1
ATOM 1639 O O . VAL A 1 201 ? -11.129 14.501 -27.481 1.00 35.88 201 VAL A O 1
ATOM 1642 N N . GLY A 1 202 ? -11.154 16.749 -27.296 1.00 36.66 202 GLY A N 1
ATOM 1643 C CA . GLY A 1 202 ? -12.607 16.937 -27.296 1.00 36.66 202 GLY A CA 1
ATOM 1644 C C . GLY A 1 202 ? -13.151 17.556 -26.012 1.00 36.66 202 GLY A C 1
ATOM 1645 O O . GLY A 1 202 ? -13.309 16.865 -25.016 1.00 36.66 202 GLY A O 1
ATOM 1646 N N . ASP A 1 203 ? -13.421 18.862 -26.072 1.00 40.03 203 ASP A N 1
ATOM 1647 C CA . ASP A 1 203 ? -14.351 19.643 -25.242 1.00 40.03 203 ASP A CA 1
ATOM 1648 C C . ASP A 1 203 ? -15.160 18.880 -24.167 1.00 40.03 203 ASP A C 1
ATOM 1650 O O . ASP A 1 203 ? -16.041 18.083 -24.487 1.00 40.03 203 ASP A O 1
ATOM 1654 N N . ASN A 1 204 ? -15.001 19.236 -22.885 1.00 47.34 204 ASN A N 1
ATOM 1655 C CA . ASN A 1 204 ? -15.873 20.239 -22.253 1.00 47.34 204 ASN A CA 1
ATOM 1656 C C . ASN A 1 204 ? -15.714 20.323 -20.728 1.00 47.34 204 ASN A C 1
ATOM 1658 O O . ASN A 1 204 ? -15.444 19.351 -20.029 1.00 47.34 204 ASN A O 1
ATOM 1662 N N . ARG A 1 205 ? -15.997 21.531 -20.231 1.00 53.12 205 ARG A N 1
ATOM 1663 C CA . ARG A 1 205 ? -16.338 21.870 -18.844 1.00 53.12 205 ARG A CA 1
ATOM 1664 C C . ARG A 1 205 ? -17.302 20.829 -18.264 1.00 53.12 205 ARG A C 1
ATOM 1666 O O . ARG A 1 205 ? -18.449 20.747 -18.696 1.00 53.12 205 ARG A O 1
ATOM 1673 N N . ILE A 1 206 ? -16.868 20.071 -17.264 1.00 51.09 206 ILE A N 1
ATOM 1674 C CA . ILE A 1 206 ? -17.754 19.141 -16.563 1.00 51.09 206 ILE A CA 1
ATOM 1675 C C . ILE A 1 206 ? -18.407 19.899 -15.414 1.00 51.09 206 ILE A C 1
ATOM 1677 O O . ILE A 1 206 ? -17.919 19.911 -14.289 1.00 51.09 206 ILE A O 1
ATOM 1681 N N . THR A 1 207 ? -19.541 20.533 -15.703 1.00 52.56 207 THR A N 1
ATOM 1682 C CA . THR A 1 207 ? -20.587 20.725 -14.693 1.00 52.56 207 THR A CA 1
ATOM 1683 C C . THR A 1 207 ? -21.284 19.372 -14.539 1.00 52.56 207 THR A C 1
ATOM 1685 O O . THR A 1 207 ? -22.316 19.109 -15.149 1.00 52.56 207 THR A O 1
ATOM 1688 N N . GLY A 1 208 ? -20.617 18.446 -13.848 1.00 57.84 208 GLY A N 1
ATOM 1689 C CA . GLY A 1 208 ? -21.140 17.112 -13.561 1.00 57.84 208 GLY A CA 1
ATOM 1690 C C . GLY A 1 208 ? -22.062 17.121 -12.337 1.00 57.84 208 GLY A C 1
ATOM 1691 O O . GLY A 1 208 ? -22.173 18.148 -11.668 1.00 57.84 208 GLY A O 1
ATOM 1692 N N . PRO A 1 209 ? -22.705 15.985 -12.011 1.00 68.69 209 PRO A N 1
ATOM 1693 C CA . PRO A 1 209 ? -23.358 15.789 -10.718 1.00 68.69 209 PRO A CA 1
ATOM 1694 C C . PRO A 1 209 ? -22.423 16.192 -9.571 1.00 68.69 209 PRO A C 1
ATOM 1696 O O . PRO A 1 209 ? -21.214 15.988 -9.685 1.00 68.69 209 PRO A O 1
ATOM 1699 N N . GLU A 1 210 ? -22.975 16.702 -8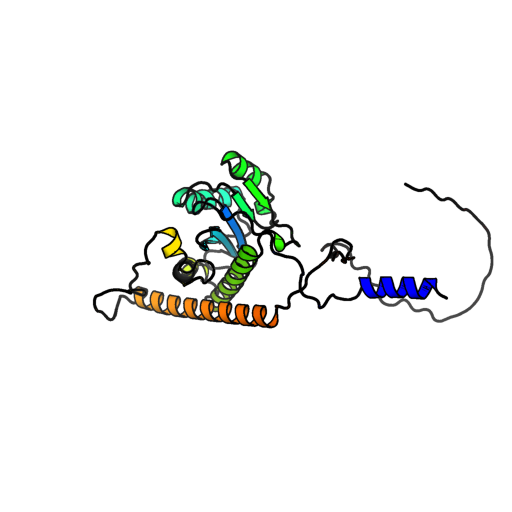.469 1.00 71.31 210 GLU A N 1
ATOM 1700 C CA . GLU A 1 210 ? -22.235 17.165 -7.279 1.00 71.31 210 GLU A CA 1
ATOM 1701 C C . GLU A 1 210 ? -21.113 16.198 -6.852 1.00 71.31 210 GLU A C 1
ATOM 1703 O O . GLU A 1 210 ? -19.995 16.624 -6.578 1.00 71.31 210 GLU A O 1
ATOM 1708 N N . LEU A 1 211 ? -21.359 14.887 -6.954 1.00 69.50 211 LEU A N 1
ATOM 1709 C CA . LEU A 1 211 ? -20.385 13.823 -6.692 1.00 69.50 211 LEU A CA 1
ATOM 1710 C C . LEU A 1 211 ? -19.105 13.905 -7.550 1.00 69.50 211 LEU A C 1
ATOM 1712 O O . LEU A 1 211 ? -18.010 13.638 -7.056 1.00 69.50 211 LEU A O 1
ATOM 1716 N N . ILE A 1 212 ? -19.210 14.250 -8.839 1.00 73.06 212 ILE A N 1
ATOM 1717 C CA . ILE A 1 212 ? -18.045 14.396 -9.730 1.00 73.06 212 ILE A CA 1
ATOM 1718 C C . ILE A 1 212 ? -17.238 15.628 -9.332 1.00 73.06 212 ILE A C 1
ATOM 1720 O O . ILE A 1 212 ? -16.007 15.584 -9.353 1.00 73.06 212 ILE A O 1
ATOM 1724 N N . GLN A 1 213 ? -17.918 16.711 -8.962 1.00 73.19 213 GLN A N 1
ATOM 1725 C CA . GLN A 1 213 ? -17.265 17.941 -8.537 1.00 73.19 213 GLN A CA 1
ATOM 1726 C C . GLN A 1 213 ? -16.543 17.742 -7.202 1.00 73.19 213 GLN A C 1
ATO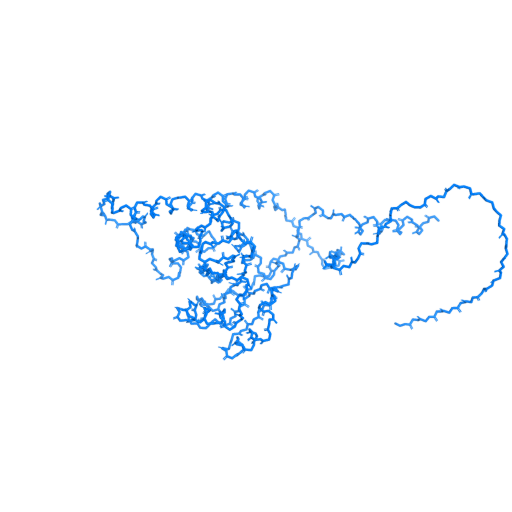M 1728 O O . GLN A 1 213 ? -15.349 18.013 -7.123 1.00 73.19 213 GLN A O 1
ATOM 1733 N N . GLU A 1 214 ? -17.206 17.129 -6.218 1.00 78.00 214 GLU A N 1
ATOM 1734 C CA . GLU A 1 214 ? -16.591 16.740 -4.946 1.00 78.00 214 GLU A CA 1
ATOM 1735 C C . GLU A 1 214 ? -15.368 15.840 -5.172 1.00 78.00 214 GLU A C 1
ATOM 1737 O O . GLU A 1 214 ? -14.288 16.095 -4.641 1.00 78.00 214 GLU A O 1
ATOM 1742 N N . THR A 1 215 ? -15.496 14.823 -6.028 1.00 77.81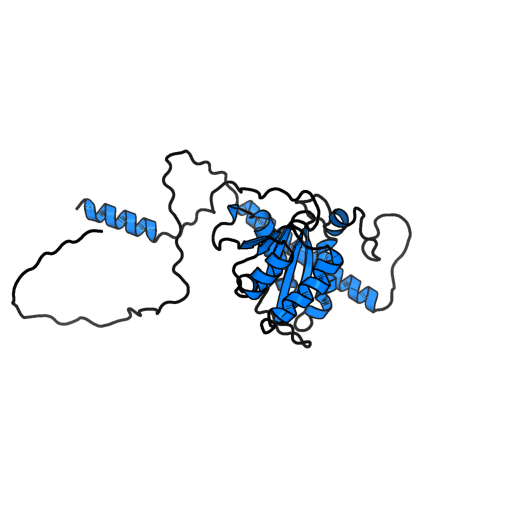 215 THR A N 1
ATOM 1743 C CA . THR A 1 215 ? -14.384 13.925 -6.372 1.00 77.81 215 THR A CA 1
ATOM 1744 C C . THR A 1 215 ? -13.222 14.684 -7.020 1.00 77.81 215 THR A C 1
ATOM 1746 O O . THR A 1 215 ? -12.061 14.431 -6.698 1.00 77.81 215 THR A O 1
ATOM 1749 N N . THR A 1 216 ? -13.518 15.634 -7.909 1.00 79.75 216 THR A N 1
ATOM 1750 C CA . THR A 1 216 ? -12.511 16.456 -8.596 1.00 79.75 216 THR A CA 1
ATOM 1751 C C . THR A 1 216 ? -11.769 17.358 -7.615 1.00 79.75 216 THR A C 1
ATOM 1753 O O . THR A 1 216 ? -10.537 17.392 -7.631 1.00 79.75 216 THR A O 1
ATOM 1756 N N . ASP A 1 217 ? -12.493 18.018 -6.712 1.00 82.75 217 ASP A N 1
ATOM 1757 C CA . ASP A 1 217 ? -11.919 18.893 -5.690 1.00 82.75 217 ASP A CA 1
ATOM 1758 C C . ASP A 1 217 ? -11.022 18.107 -4.724 1.00 82.75 217 ASP A C 1
ATOM 1760 O O . ASP A 1 217 ? -9.922 18.549 -4.378 1.00 82.75 217 ASP A O 1
ATOM 1764 N N . LYS A 1 218 ? -11.442 16.898 -4.328 1.00 83.75 218 LYS A N 1
ATOM 1765 C CA . LYS A 1 218 ? -10.637 16.008 -3.479 1.00 83.75 218 LYS A CA 1
ATOM 1766 C C . LYS A 1 218 ? -9.387 15.508 -4.189 1.00 83.75 218 LYS A C 1
ATOM 1768 O O . LYS A 1 218 ? -8.315 15.513 -3.588 1.00 83.75 218 LYS A O 1
ATOM 1773 N N . ILE A 1 219 ? -9.484 15.134 -5.463 1.00 81.62 219 ILE A N 1
ATOM 1774 C CA . ILE A 1 219 ? -8.315 14.737 -6.259 1.00 81.62 219 ILE A CA 1
ATOM 1775 C C . ILE A 1 219 ? -7.319 15.896 -6.372 1.00 81.62 219 ILE A C 1
ATOM 1777 O O . ILE A 1 219 ? -6.122 15.679 -6.184 1.00 81.62 219 ILE A O 1
ATOM 1781 N N . ALA A 1 220 ? -7.786 17.126 -6.601 1.00 82.50 220 ALA A N 1
ATOM 1782 C CA . ALA A 1 220 ? -6.916 18.301 -6.647 1.00 82.50 220 ALA A CA 1
ATOM 1783 C C . ALA A 1 220 ? -6.177 18.528 -5.314 1.00 82.50 220 ALA A C 1
ATOM 1785 O O . ALA A 1 220 ? -4.967 18.763 -5.316 1.00 82.50 220 ALA A O 1
ATOM 1786 N N . GLN A 1 221 ? -6.866 18.386 -4.174 1.00 83.25 221 GLN A N 1
ATOM 1787 C CA . GLN A 1 221 ? -6.244 18.457 -2.841 1.00 83.25 221 GLN A CA 1
ATOM 1788 C C . GLN A 1 221 ? -5.170 17.374 -2.658 1.00 83.25 221 GLN A C 1
ATOM 1790 O O . GLN A 1 221 ? -4.050 17.672 -2.244 1.00 83.25 221 GLN A O 1
ATOM 1795 N N . ILE A 1 222 ? -5.462 16.125 -3.033 1.00 82.62 222 ILE A N 1
ATOM 1796 C CA . ILE A 1 222 ? -4.508 15.010 -2.915 1.00 82.62 222 ILE A CA 1
ATOM 1797 C C . ILE A 1 222 ? -3.276 15.242 -3.797 1.00 82.62 222 ILE A C 1
ATOM 1799 O O . ILE A 1 222 ? -2.149 14.995 -3.366 1.00 82.62 222 ILE A O 1
ATOM 1803 N N . GLN A 1 223 ? -3.460 15.752 -5.016 1.00 82.00 223 GLN A N 1
ATOM 1804 C CA . GLN A 1 223 ? -2.352 16.088 -5.912 1.00 82.00 223 GLN A CA 1
ATOM 1805 C C . GLN A 1 223 ? -1.452 17.184 -5.326 1.00 82.00 223 GLN A C 1
ATOM 1807 O O . GLN A 1 223 ? -0.227 17.083 -5.424 1.00 82.00 223 GLN A O 1
ATOM 1812 N N . GLN A 1 224 ? -2.031 18.194 -4.668 1.00 83.00 224 GLN A N 1
ATOM 1813 C CA . GLN A 1 224 ? -1.264 19.225 -3.966 1.00 83.00 224 GLN A CA 1
ATOM 1814 C C . GLN A 1 224 ? -0.449 18.640 -2.807 1.00 83.00 224 GLN A C 1
ATOM 1816 O O . GLN A 1 224 ? 0.743 18.936 -2.697 1.00 83.00 224 GLN A O 1
ATOM 1821 N N . ILE A 1 225 ? -1.051 17.769 -1.989 1.00 81.44 225 ILE A N 1
ATOM 1822 C CA . ILE A 1 225 ? -0.355 17.064 -0.899 1.00 81.44 225 ILE A CA 1
ATOM 1823 C C . ILE A 1 225 ? 0.805 16.241 -1.466 1.00 81.44 225 ILE A C 1
ATOM 1825 O O . ILE A 1 225 ? 1.937 16.361 -1.000 1.00 81.44 225 ILE A O 1
ATOM 1829 N N . LEU A 1 226 ? 0.564 15.468 -2.527 1.00 82.81 226 LEU A N 1
ATOM 1830 C CA . LEU A 1 226 ? 1.587 14.652 -3.176 1.00 82.81 226 LEU A CA 1
ATOM 1831 C C . LEU A 1 226 ? 2.759 15.505 -3.692 1.00 82.81 226 LEU A C 1
ATOM 1833 O O . LEU A 1 226 ? 3.926 15.152 -3.495 1.00 82.81 226 LEU A O 1
ATOM 1837 N N . GLN A 1 227 ? 2.476 16.643 -4.331 1.00 81.38 227 GLN A N 1
ATOM 1838 C CA . GLN A 1 227 ? 3.506 17.557 -4.824 1.00 81.38 227 GLN A CA 1
ATOM 1839 C C . GLN A 1 227 ? 4.295 18.207 -3.678 1.00 81.38 227 GLN A C 1
ATOM 1841 O O . GLN A 1 227 ? 5.522 18.343 -3.776 1.00 81.38 227 GLN A O 1
ATOM 1846 N N . ALA A 1 228 ? 3.625 18.573 -2.584 1.00 81.56 228 ALA A N 1
ATOM 1847 C CA . ALA A 1 228 ? 4.257 19.129 -1.392 1.00 81.56 228 ALA A CA 1
ATOM 1848 C C . ALA A 1 228 ? 5.179 18.107 -0.707 1.00 81.56 228 ALA A C 1
ATOM 1850 O O . ALA A 1 228 ? 6.335 18.435 -0.418 1.00 81.56 228 ALA A O 1
ATOM 1851 N N . THR A 1 229 ? 4.726 16.862 -0.526 1.00 78.06 229 THR A N 1
ATOM 1852 C CA . THR A 1 229 ? 5.531 15.771 0.050 1.00 78.06 229 THR A CA 1
ATOM 1853 C C . THR A 1 229 ? 6.776 15.511 -0.794 1.00 78.06 229 THR A C 1
ATOM 1855 O O . THR A 1 229 ? 7.889 15.551 -0.272 1.00 78.06 229 THR A O 1
ATOM 1858 N N . ARG A 1 230 ? 6.634 15.390 -2.120 1.00 75.06 230 ARG A N 1
ATOM 1859 C CA . ARG A 1 230 ? 7.779 15.220 -3.038 1.00 75.06 230 ARG A CA 1
ATOM 1860 C C . ARG A 1 230 ? 8.771 16.379 -2.976 1.00 75.06 230 ARG A C 1
ATOM 1862 O O . ARG A 1 230 ? 9.983 16.169 -2.977 1.00 75.06 230 ARG A O 1
ATOM 1869 N N . SER A 1 231 ? 8.272 17.612 -2.919 1.00 79.19 231 SER A N 1
ATOM 1870 C CA . SER A 1 231 ? 9.122 18.806 -2.825 1.00 79.19 231 SER A CA 1
ATOM 1871 C C . SER A 1 231 ? 9.913 18.820 -1.516 1.00 79.19 231 SER A C 1
ATOM 1873 O O . SER A 1 231 ? 11.109 19.126 -1.508 1.00 79.19 231 SER A O 1
ATOM 1875 N N . ARG A 1 232 ? 9.267 18.430 -0.411 1.00 77.56 232 ARG A N 1
ATOM 1876 C CA . ARG A 1 232 ? 9.899 18.290 0.903 1.00 77.56 232 ARG A CA 1
ATOM 1877 C C . ARG A 1 232 ? 10.993 17.229 0.879 1.00 77.56 232 ARG A C 1
ATOM 1879 O O . ARG A 1 232 ? 12.103 17.512 1.330 1.00 77.56 232 ARG A O 1
ATOM 1886 N N . GLU A 1 233 ? 10.723 16.061 0.315 1.00 70.62 233 GLU A N 1
ATOM 1887 C CA . GLU A 1 233 ? 11.711 14.989 0.202 1.00 70.62 233 GLU A CA 1
ATOM 1888 C C . GLU A 1 233 ? 12.913 15.371 -0.641 1.00 70.62 233 GLU A C 1
ATOM 1890 O O . GLU A 1 233 ? 14.045 15.214 -0.186 1.00 70.62 233 GLU A O 1
ATOM 1895 N N . LYS A 1 234 ? 12.681 15.937 -1.830 1.00 73.31 234 LYS A N 1
ATOM 1896 C CA . LYS A 1 234 ? 13.756 16.429 -2.693 1.00 73.31 234 LYS A CA 1
ATOM 1897 C C . LYS A 1 234 ? 14.633 17.4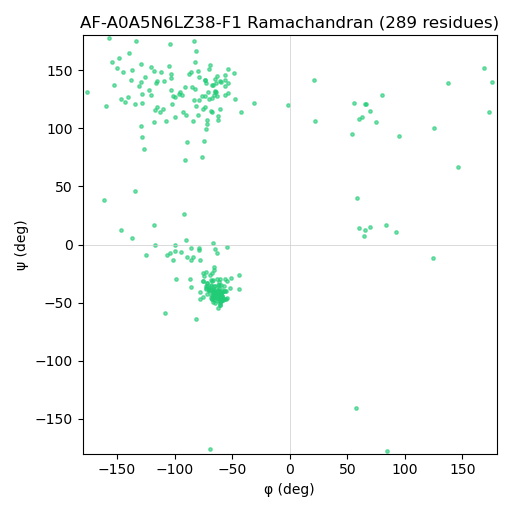24 -1.935 1.00 73.31 234 LYS A C 1
ATOM 1899 O O . LYS A 1 234 ? 15.849 17.271 -1.887 1.00 73.31 234 LYS A O 1
ATOM 1904 N N . SER A 1 235 ? 14.018 18.378 -1.233 1.00 69.25 235 SER A N 1
ATOM 1905 C CA . SER A 1 235 ? 14.758 19.356 -0.430 1.00 69.25 235 SER A CA 1
ATOM 1906 C C . SER A 1 235 ? 15.586 18.720 0.698 1.00 69.25 235 SER A C 1
ATOM 1908 O O . SER A 1 235 ? 16.649 19.233 1.053 1.00 69.25 235 SER A O 1
ATOM 1910 N N . TYR A 1 236 ? 15.119 17.608 1.273 1.00 64.31 236 TYR A N 1
ATOM 1911 C CA . TYR A 1 236 ? 15.820 16.878 2.327 1.00 64.31 236 TYR A CA 1
ATOM 1912 C C . TYR A 1 236 ? 16.961 16.024 1.762 1.00 64.31 236 TYR A C 1
ATOM 1914 O O . TYR A 1 236 ? 18.051 16.013 2.336 1.00 64.31 236 TYR A O 1
ATOM 1922 N N . ALA A 1 237 ? 16.743 15.365 0.622 1.00 59.03 237 ALA A N 1
ATOM 1923 C CA . ALA A 1 237 ? 17.744 14.586 -0.100 1.00 59.03 237 ALA A CA 1
ATOM 1924 C C . ALA A 1 237 ? 18.872 15.467 -0.663 1.00 59.03 237 ALA A C 1
ATOM 1926 O O . ALA A 1 237 ? 20.041 15.121 -0.521 1.00 59.03 237 ALA A O 1
ATOM 1927 N N . ASP A 1 238 ? 18.568 16.650 -1.192 1.00 66.19 238 ASP A N 1
ATOM 1928 C CA . ASP A 1 238 ? 19.580 17.548 -1.766 1.00 66.19 238 ASP A CA 1
ATOM 1929 C C . ASP A 1 238 ? 20.483 18.152 -0.674 1.00 66.19 238 ASP A C 1
ATOM 1931 O O . ASP A 1 238 ? 21.706 18.176 -0.797 1.00 66.19 238 ASP A O 1
ATOM 1935 N N . LYS A 1 239 ? 19.915 18.522 0.485 1.00 64.19 239 LYS A N 1
ATOM 1936 C CA . LYS A 1 239 ? 20.691 18.890 1.696 1.00 64.19 239 LYS A CA 1
ATOM 1937 C C . LYS A 1 239 ? 21.484 17.696 2.262 1.00 64.19 239 LYS A C 1
ATOM 1939 O O . LYS A 1 239 ? 22.408 17.851 3.068 1.00 64.19 239 LYS A O 1
ATOM 1944 N N . ARG A 1 240 ? 21.057 16.492 1.875 1.00 58.72 240 ARG A N 1
ATOM 1945 C CA . ARG A 1 240 ? 21.491 15.126 2.179 1.00 58.72 240 ARG A CA 1
ATOM 1946 C C . ARG A 1 240 ? 22.807 14.599 1.579 1.00 58.72 240 ARG A C 1
ATOM 1948 O O . ARG A 1 240 ? 23.546 13.921 2.264 1.00 58.72 240 ARG A O 1
ATOM 1955 N N . HIS A 1 241 ? 23.190 14.895 0.348 1.00 50.66 241 HIS A N 1
ATOM 1956 C CA . HIS A 1 241 ? 24.227 14.071 -0.311 1.00 50.66 241 HIS A CA 1
ATOM 1957 C C . HIS A 1 241 ? 25.640 14.708 -0.375 1.00 50.66 241 HIS A C 1
ATOM 1959 O O . HIS A 1 241 ? 25.792 15.870 -0.733 1.00 50.66 241 HIS A O 1
ATOM 1965 N N . LYS A 1 242 ? 26.677 13.931 -0.011 1.00 50.03 242 LYS A N 1
ATOM 1966 C CA . LYS A 1 242 ? 28.117 14.100 -0.335 1.00 50.03 242 LYS A CA 1
ATOM 1967 C C . LYS A 1 242 ? 28.676 12.711 -0.684 1.00 50.03 242 LYS A C 1
ATOM 1969 O O . LYS A 1 242 ? 28.254 11.745 -0.051 1.00 50.03 242 LYS A O 1
ATOM 1974 N N . SER A 1 243 ? 29.571 12.601 -1.667 1.00 39.44 243 SER A N 1
ATOM 1975 C CA . SER A 1 243 ? 30.228 11.334 -2.027 1.00 39.44 243 SER A CA 1
ATOM 1976 C C . SER A 1 243 ? 31.261 10.926 -0.969 1.00 39.44 243 SER A C 1
ATOM 1978 O O . SER A 1 243 ? 31.978 11.778 -0.443 1.00 39.44 243 SER A O 1
ATOM 1980 N N . LEU A 1 244 ? 31.310 9.632 -0.640 1.00 49.97 244 LEU A N 1
ATOM 1981 C CA . LEU A 1 244 ? 32.311 9.019 0.237 1.00 49.97 244 LEU A CA 1
ATOM 1982 C C . LEU A 1 244 ? 32.682 7.652 -0.360 1.00 49.97 244 LEU A C 1
ATOM 1984 O O . LEU A 1 244 ? 31.783 6.859 -0.639 1.00 49.97 244 LEU A O 1
ATOM 1988 N N . GLU A 1 245 ? 33.971 7.401 -0.559 1.00 40.91 245 GLU A N 1
ATOM 1989 C CA . GLU A 1 245 ? 34.528 6.129 -1.040 1.00 40.91 245 GLU A CA 1
ATOM 1990 C C . GLU A 1 245 ? 35.318 5.476 0.106 1.00 40.91 245 GLU A C 1
ATOM 1992 O O . GLU A 1 245 ? 35.842 6.190 0.963 1.00 40.91 245 GLU A O 1
ATOM 1997 N N . PHE A 1 246 ? 35.354 4.141 0.155 1.00 47.09 246 PHE A N 1
ATOM 1998 C CA . PHE A 1 246 ? 36.106 3.372 1.155 1.00 47.09 246 PHE A CA 1
ATOM 1999 C C . PHE A 1 246 ? 37.030 2.382 0.461 1.00 47.09 246 PHE A C 1
ATOM 2001 O O . PHE A 1 246 ? 36.625 1.760 -0.525 1.00 47.09 246 PHE A O 1
ATOM 2008 N N . ASP A 1 247 ? 38.206 2.173 1.042 1.00 46.38 247 ASP A N 1
ATOM 2009 C CA . ASP A 1 247 ? 39.185 1.201 0.570 1.00 46.38 247 ASP A CA 1
ATOM 2010 C C . ASP A 1 247 ? 39.224 -0.046 1.467 1.00 46.38 247 ASP A C 1
ATOM 2012 O O . ASP A 1 247 ? 38.910 -0.027 2.664 1.00 46.38 247 ASP A O 1
ATOM 2016 N N . VAL A 1 248 ? 39.632 -1.177 0.883 1.00 41.03 248 VAL A N 1
ATOM 2017 C CA . VAL A 1 248 ? 39.812 -2.438 1.616 1.00 41.03 248 VAL A CA 1
ATOM 2018 C C . VAL A 1 248 ? 40.897 -2.251 2.684 1.00 41.03 248 VAL A C 1
ATOM 2020 O O . VAL A 1 248 ? 42.076 -2.119 2.369 1.00 41.03 248 VAL A O 1
ATOM 2023 N N . GLY A 1 249 ? 40.493 -2.266 3.957 1.00 50.22 249 GLY A N 1
ATOM 2024 C CA . GLY A 1 249 ? 41.374 -2.027 5.109 1.00 50.22 249 GLY A CA 1
ATOM 2025 C C . GLY A 1 249 ? 40.908 -0.891 6.025 1.00 50.22 249 GLY A C 1
ATOM 2026 O O . GLY A 1 249 ? 41.395 -0.784 7.156 1.00 50.22 249 GLY A O 1
ATOM 2027 N N . ASP A 1 250 ? 39.930 -0.097 5.584 1.00 46.00 250 ASP A N 1
ATOM 2028 C CA . ASP A 1 250 ? 39.337 0.962 6.392 1.00 46.00 250 ASP A CA 1
ATOM 2029 C C . ASP A 1 250 ? 38.556 0.412 7.591 1.00 46.00 250 ASP A C 1
ATOM 2031 O O . ASP A 1 250 ? 37.793 -0.553 7.512 1.00 46.00 250 ASP A O 1
ATOM 2035 N N . ARG A 1 251 ? 38.740 1.055 8.748 1.00 50.44 251 ARG A N 1
ATOM 2036 C CA . ARG A 1 251 ? 38.032 0.704 9.983 1.00 50.44 251 ARG A CA 1
ATOM 2037 C C . ARG A 1 251 ? 36.739 1.506 10.080 1.00 50.44 251 ARG A C 1
ATOM 2039 O O . ARG A 1 251 ? 36.778 2.708 10.329 1.00 50.44 251 ARG A O 1
ATOM 2046 N N . VAL A 1 252 ? 35.603 0.824 9.957 1.00 48.19 252 VAL A N 1
ATOM 2047 C CA . VAL A 1 252 ? 34.258 1.397 10.129 1.00 48.19 252 VAL A CA 1
ATOM 2048 C C . VAL A 1 252 ? 33.656 1.007 11.484 1.00 48.19 252 VAL A C 1
ATOM 2050 O O . VAL A 1 252 ? 33.928 -0.073 12.008 1.00 48.19 252 VAL A O 1
ATOM 2053 N N . MET A 1 253 ? 32.848 1.889 12.080 1.00 48.03 253 MET A N 1
ATOM 2054 C CA . MET A 1 253 ? 32.140 1.606 13.334 1.00 48.03 253 MET A CA 1
ATOM 2055 C C . MET A 1 253 ? 30.732 1.073 13.054 1.00 48.03 253 MET A C 1
ATOM 2057 O O . MET A 1 253 ? 29.957 1.691 12.330 1.00 48.03 253 MET A O 1
ATOM 2061 N N . LEU A 1 254 ? 30.385 -0.061 13.667 1.00 40.84 254 LEU A N 1
ATOM 2062 C CA . LEU A 1 254 ? 29.036 -0.623 13.617 1.00 40.84 254 LEU A CA 1
ATOM 2063 C C . LEU A 1 254 ? 28.135 0.087 14.638 1.00 40.84 254 LEU A C 1
ATOM 2065 O O . LEU A 1 254 ? 28.380 0.026 15.845 1.00 40.84 254 LEU A O 1
ATOM 2069 N N . LYS A 1 255 ? 27.063 0.730 14.171 1.00 44.75 255 LYS A N 1
ATOM 2070 C CA . LYS A 1 255 ? 26.086 1.388 15.044 1.00 44.75 255 LYS A CA 1
ATOM 2071 C C . LYS A 1 255 ? 25.108 0.366 15.633 1.00 44.75 255 LYS A C 1
ATOM 2073 O O . LYS A 1 255 ? 24.257 -0.164 14.927 1.00 44.75 255 LYS A O 1
ATOM 2078 N N . VAL A 1 256 ? 25.190 0.130 16.941 1.00 37.91 256 VAL A N 1
ATOM 2079 C CA . VAL A 1 256 ? 24.258 -0.730 17.691 1.00 37.91 256 VAL A CA 1
ATOM 2080 C C . VAL A 1 256 ? 23.233 0.117 18.452 1.00 37.91 256 VAL A C 1
ATOM 2082 O O . VAL A 1 256 ? 23.593 1.032 19.189 1.00 37.91 256 VAL A O 1
ATOM 2085 N N . SER A 1 257 ? 21.939 -0.165 18.272 1.00 36.38 257 SER A N 1
ATOM 2086 C CA . SER A 1 257 ? 20.864 0.485 19.040 1.00 36.38 257 SER A CA 1
ATOM 2087 C C . SER A 1 257 ? 20.548 -0.337 20.295 1.00 36.38 257 SER A C 1
ATOM 2089 O O . SER A 1 257 ? 20.400 -1.556 20.174 1.00 36.38 257 SER A O 1
ATOM 2091 N N . PRO A 1 258 ? 20.381 0.268 21.486 1.00 36.59 258 PRO A N 1
ATOM 2092 C CA . PRO A 1 258 ? 19.911 -0.463 22.657 1.00 36.59 258 PRO A CA 1
ATOM 2093 C C . PRO A 1 258 ? 18.469 -0.923 22.425 1.00 36.59 258 PRO A C 1
ATOM 2095 O O . PRO A 1 258 ? 17.609 -0.128 22.041 1.00 36.59 258 PRO A O 1
ATOM 2098 N N . TRP A 1 259 ? 18.204 -2.208 22.644 1.00 34.31 259 TRP A N 1
ATOM 2099 C CA . TRP A 1 259 ? 16.886 -2.809 22.467 1.00 34.31 259 TRP A CA 1
ATOM 2100 C C . TRP A 1 259 ? 15.818 -2.088 23.303 1.00 34.31 259 TRP A C 1
ATOM 2102 O O . TRP A 1 259 ? 16.015 -1.759 24.475 1.00 34.31 259 TRP A O 1
ATOM 2112 N N . LYS A 1 260 ? 14.659 -1.845 22.686 1.00 37.31 260 LYS A N 1
ATOM 2113 C CA . LYS A 1 260 ? 13.497 -1.202 23.304 1.00 37.31 260 LYS A CA 1
ATOM 2114 C C . LYS A 1 260 ? 12.821 -2.206 24.246 1.00 37.31 260 LYS A C 1
ATOM 2116 O O . LYS A 1 260 ? 11.942 -2.947 23.829 1.00 37.31 260 LYS A O 1
ATOM 2121 N N . GLY A 1 261 ? 13.260 -2.239 25.504 1.00 37.28 261 GLY A N 1
ATOM 2122 C CA . GLY A 1 261 ? 12.620 -3.029 26.558 1.00 37.28 261 GLY A CA 1
ATOM 2123 C C . GLY A 1 261 ? 13.583 -3.605 27.588 1.00 37.28 261 GLY A C 1
ATOM 2124 O O . GLY A 1 261 ? 13.702 -4.816 27.679 1.00 37.28 261 GLY A O 1
ATOM 2125 N N . LEU A 1 262 ? 14.241 -2.767 28.393 1.00 31.45 262 LEU A N 1
ATOM 2126 C CA . LEU A 1 262 ? 14.734 -3.191 29.703 1.00 31.45 262 LEU A CA 1
ATOM 2127 C C . LEU A 1 262 ? 14.805 -1.988 30.654 1.00 31.45 262 LEU A C 1
ATOM 2129 O O . LEU A 1 262 ? 15.160 -0.877 30.265 1.00 31.45 262 LEU A O 1
ATOM 2133 N N . VAL A 1 263 ? 14.365 -2.244 31.881 1.00 30.92 263 VAL A N 1
ATOM 2134 C CA . VAL A 1 263 ? 14.208 -1.363 33.045 1.00 30.92 263 VAL A CA 1
ATOM 2135 C C . VAL A 1 263 ? 15.232 -0.218 33.100 1.00 30.92 263 VAL A C 1
ATOM 2137 O O . VAL A 1 263 ? 16.437 -0.445 33.179 1.00 30.92 263 VAL A O 1
ATOM 2140 N N . ARG A 1 264 ? 14.742 1.032 33.130 1.00 28.09 264 ARG A N 1
ATOM 2141 C CA . ARG A 1 264 ? 15.542 2.200 33.529 1.00 28.09 264 ARG A CA 1
ATOM 2142 C C . ARG A 1 264 ? 15.982 2.009 34.983 1.00 28.09 264 ARG A C 1
ATOM 2144 O O . ARG A 1 264 ? 15.164 2.161 35.885 1.00 28.09 264 ARG A O 1
ATOM 2151 N N . TYR A 1 265 ? 17.259 1.708 35.210 1.00 26.80 265 TYR A N 1
ATOM 2152 C CA . TYR A 1 265 ? 17.875 1.930 36.516 1.00 26.80 265 TYR A CA 1
ATOM 2153 C C . TYR A 1 265 ? 18.043 3.440 36.710 1.00 26.80 265 TYR A C 1
ATOM 2155 O O . TYR A 1 265 ? 18.857 4.089 36.053 1.00 26.80 265 TYR A O 1
ATOM 2163 N N . ASP A 1 266 ? 17.204 3.997 37.575 1.00 25.12 266 ASP A N 1
ATOM 2164 C CA . ASP A 1 266 ? 17.242 5.384 38.016 1.00 25.12 266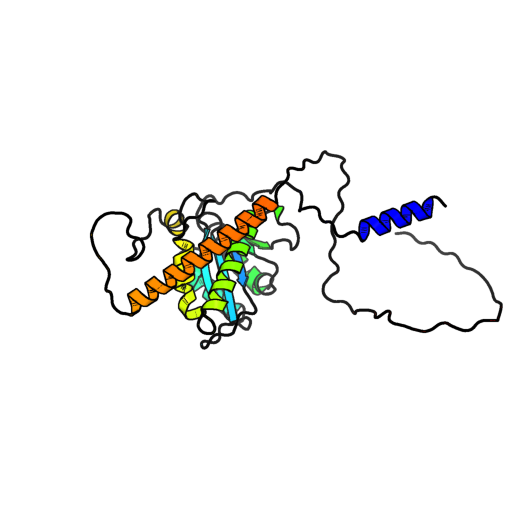 ASP A CA 1
ATOM 2165 C C . ASP A 1 266 ? 18.447 5.585 38.948 1.00 25.12 266 ASP A C 1
ATOM 2167 O O . ASP A 1 266 ? 18.438 5.165 40.104 1.00 25.12 266 ASP A O 1
ATOM 2171 N N . PHE A 1 267 ? 19.513 6.209 38.445 1.00 28.88 267 PHE A N 1
ATOM 2172 C CA . PHE A 1 267 ? 20.558 6.779 39.294 1.00 28.88 267 PHE A CA 1
ATOM 2173 C C . PHE A 1 267 ? 20.217 8.238 39.595 1.00 28.88 267 PHE A C 1
ATOM 2175 O O . PHE A 1 267 ? 20.862 9.169 39.113 1.00 28.88 267 PHE A O 1
ATOM 2182 N N . SER A 1 268 ? 19.208 8.445 40.440 1.00 26.41 268 SER A N 1
ATOM 2183 C CA . SER A 1 268 ? 18.991 9.720 41.110 1.00 26.41 268 SER A CA 1
ATOM 2184 C C . SER A 1 268 ? 19.214 9.593 42.624 1.00 26.41 268 SER A C 1
ATOM 2186 O O . SER A 1 268 ? 18.504 8.925 43.364 1.00 26.41 268 SER A O 1
ATOM 2188 N N . LYS A 1 269 ? 20.265 10.290 43.075 1.00 28.73 269 LYS A N 1
ATOM 2189 C CA . LYS A 1 269 ? 20.471 10.840 44.427 1.00 28.73 269 LYS A CA 1
ATOM 2190 C C . LYS A 1 269 ? 20.362 9.875 45.625 1.00 28.73 269 LYS A C 1
ATOM 2192 O O . LYS A 1 269 ? 19.352 9.829 46.320 1.00 28.73 269 LYS A O 1
ATOM 2197 N N . ARG A 1 270 ? 21.513 9.346 46.064 1.00 27.59 270 ARG A N 1
ATOM 2198 C CA . ARG A 1 270 ? 21.799 9.147 47.501 1.00 27.59 270 ARG A CA 1
ATOM 2199 C C . ARG A 1 270 ? 23.147 9.760 47.894 1.00 27.59 270 ARG A C 1
ATOM 2201 O O . ARG A 1 270 ? 24.198 9.156 47.770 1.00 27.59 270 ARG A O 1
ATOM 2208 N N . LYS A 1 271 ? 23.056 11.018 48.338 1.00 28.22 271 LYS A N 1
ATOM 2209 C CA . LYS A 1 271 ? 23.663 11.592 49.553 1.00 28.22 271 LYS A CA 1
ATOM 2210 C C . LYS A 1 271 ? 24.880 10.832 50.119 1.00 28.22 271 LYS A C 1
ATOM 2212 O O . LYS A 1 271 ? 24.704 9.856 50.836 1.00 28.22 271 LYS A O 1
ATOM 2217 N N . GLN A 1 272 ? 26.080 11.383 49.947 1.00 26.94 272 GLN A N 1
ATOM 2218 C CA . GLN A 1 272 ? 27.210 11.118 50.842 1.00 26.94 272 GLN A CA 1
ATOM 2219 C C . GLN A 1 272 ? 27.829 12.442 51.289 1.00 26.94 272 GLN A C 1
ATOM 2221 O O . GLN A 1 272 ? 28.548 13.119 50.560 1.00 26.94 272 GLN A O 1
ATOM 2226 N N . LYS A 1 273 ? 27.485 12.821 52.521 1.00 26.20 273 LYS A N 1
ATOM 2227 C CA . LYS A 1 273 ? 28.268 13.709 53.377 1.00 26.20 273 LYS A CA 1
ATOM 2228 C C . LYS A 1 273 ? 28.361 13.012 54.737 1.00 26.20 273 LYS A C 1
ATOM 2230 O O . LYS A 1 273 ? 27.327 12.559 55.228 1.00 26.20 273 LYS A O 1
ATOM 2235 N N . LYS A 1 274 ? 29.573 13.038 55.310 1.00 26.75 274 LYS A N 1
ATOM 2236 C CA . LYS A 1 274 ? 30.099 12.421 56.553 1.00 26.75 274 LYS A CA 1
ATOM 2237 C C . LYS A 1 274 ? 30.778 11.066 56.306 1.00 26.75 274 LYS A C 1
ATOM 2239 O O . LYS A 1 274 ? 30.100 10.110 55.963 1.00 26.75 274 LYS A O 1
ATOM 2244 N N . LEU A 1 275 ? 32.101 11.043 56.112 1.00 25.69 275 LEU A N 1
ATOM 2245 C CA . LEU A 1 275 ? 33.227 11.119 57.074 1.00 25.69 275 LEU A CA 1
ATOM 2246 C C . LEU A 1 275 ? 33.336 9.924 58.038 1.00 25.69 275 LEU A C 1
ATOM 2248 O O . LEU A 1 275 ? 32.471 9.756 58.888 1.00 25.69 275 LEU A O 1
ATOM 2252 N N . ALA A 1 276 ? 34.514 9.297 57.923 1.00 25.80 276 ALA A N 1
ATOM 2253 C CA . ALA A 1 276 ? 35.351 8.649 58.934 1.00 25.80 276 ALA A CA 1
ATOM 2254 C C . ALA A 1 276 ? 35.014 7.226 59.422 1.00 25.80 276 ALA A C 1
ATOM 2256 O O . ALA A 1 276 ? 33.921 6.955 59.898 1.00 25.80 276 ALA A O 1
ATOM 2257 N N . GLU A 1 277 ? 36.079 6.409 59.359 1.00 25.62 277 GLU A N 1
ATOM 2258 C CA . GLU A 1 277 ? 36.446 5.315 60.274 1.00 25.62 277 GLU A CA 1
ATOM 2259 C C . GLU A 1 277 ? 35.655 3.999 60.197 1.00 25.62 277 GLU A C 1
ATOM 2261 O O . GLU A 1 277 ? 34.541 3.890 60.687 1.00 25.62 277 GLU A O 1
ATOM 2266 N N . GLN A 1 278 ? 36.256 2.952 59.614 1.00 28.34 278 GLN A N 1
ATOM 2267 C CA . GLN A 1 278 ? 37.131 2.015 60.343 1.00 28.34 278 GLN A CA 1
ATOM 2268 C C . GLN A 1 278 ? 37.523 0.820 59.450 1.00 28.34 278 GLN A C 1
ATOM 2270 O O . GLN A 1 278 ? 36.688 0.049 58.993 1.00 28.34 278 GLN A O 1
ATOM 2275 N N . ASP A 1 279 ? 38.820 0.773 59.155 1.00 26.30 279 ASP A N 1
ATOM 2276 C CA . ASP A 1 279 ? 39.750 -0.359 59.163 1.00 26.30 279 ASP A CA 1
ATOM 2277 C C . ASP A 1 279 ? 39.290 -1.832 59.088 1.00 26.30 279 ASP A C 1
ATOM 2279 O O . ASP A 1 279 ? 38.420 -2.297 59.814 1.00 26.30 279 ASP A O 1
ATOM 2283 N N . LEU A 1 280 ? 40.120 -2.569 58.327 1.00 26.41 280 LEU A N 1
ATOM 2284 C CA . LEU A 1 280 ? 40.460 -3.999 58.420 1.00 26.41 280 LEU A CA 1
ATOM 2285 C C . LEU A 1 280 ? 39.346 -4.995 58.043 1.00 26.41 280 LEU A C 1
ATOM 2287 O O . LEU A 1 280 ? 38.400 -5.204 58.787 1.00 26.41 280 LEU A O 1
ATOM 2291 N N . ASN A 1 281 ? 39.529 -5.774 56.968 1.00 27.03 281 ASN A N 1
ATOM 2292 C CA . ASN A 1 281 ? 40.327 -7.005 57.024 1.00 27.03 281 ASN A CA 1
ATOM 2293 C C . ASN A 1 281 ? 40.312 -7.797 55.683 1.00 27.03 281 ASN A C 1
ATOM 2295 O O . ASN A 1 281 ? 39.286 -7.932 55.029 1.00 27.03 281 ASN A O 1
ATOM 2299 N N . THR A 1 282 ? 41.492 -8.335 55.344 1.00 28.14 282 THR A N 1
ATOM 2300 C CA . THR A 1 282 ? 41.785 -9.655 54.726 1.00 28.14 282 THR A CA 1
ATOM 2301 C C . THR A 1 282 ? 41.290 -10.073 53.319 1.00 28.14 282 THR A C 1
ATOM 2303 O O . THR A 1 282 ? 40.162 -10.485 53.102 1.00 28.14 282 THR A O 1
ATOM 2306 N N . GLN A 1 283 ? 42.288 -10.145 52.423 1.00 27.11 283 GLN A N 1
ATOM 2307 C CA . GLN A 1 283 ? 42.740 -11.313 51.634 1.00 27.11 283 GLN A CA 1
ATOM 2308 C C . GLN A 1 283 ? 41.871 -11.975 50.541 1.00 27.11 283 GLN A C 1
ATOM 2310 O O . GLN A 1 283 ? 40.873 -12.634 50.783 1.00 27.11 283 GLN A O 1
ATOM 2315 N N . SER A 1 284 ? 42.479 -11.947 49.345 1.00 25.89 284 SER A N 1
ATOM 2316 C CA . SER A 1 284 ? 42.678 -13.035 48.371 1.00 25.89 284 SER A CA 1
ATOM 2317 C C . SER A 1 284 ? 41.468 -13.812 47.841 1.00 25.89 284 SER A C 1
ATOM 2319 O O . SER A 1 284 ? 40.847 -14.593 48.548 1.00 25.89 284 SER A O 1
ATOM 2321 N N . THR A 1 285 ? 41.291 -13.804 46.521 1.00 28.89 285 THR A N 1
ATOM 2322 C CA . THR A 1 285 ? 41.756 -14.910 45.659 1.00 28.89 285 THR A CA 1
ATOM 2323 C C . THR A 1 285 ? 41.511 -14.580 44.186 1.00 28.89 285 THR A C 1
ATOM 2325 O O . THR A 1 285 ? 40.439 -14.146 43.777 1.00 28.89 285 THR A O 1
ATOM 2328 N N . ASN A 1 286 ? 42.561 -14.782 43.389 1.00 24.84 286 ASN A N 1
ATOM 2329 C CA . ASN A 1 286 ? 42.507 -14.932 41.939 1.00 24.84 286 ASN A CA 1
ATOM 2330 C C . ASN A 1 286 ? 41.567 -16.081 41.561 1.00 24.84 286 ASN A C 1
ATOM 2332 O O . ASN A 1 286 ? 41.644 -17.120 42.207 1.00 24.84 286 ASN A O 1
ATOM 2336 N N . THR A 1 287 ? 40.844 -15.975 40.442 1.00 28.92 287 THR A N 1
ATOM 2337 C CA . THR A 1 287 ? 40.771 -17.040 39.419 1.00 28.92 287 THR A CA 1
ATOM 2338 C C . THR A 1 287 ? 40.306 -16.445 38.085 1.00 28.92 287 THR A C 1
ATOM 2340 O O . THR A 1 287 ? 39.222 -15.882 37.971 1.00 28.92 287 THR A O 1
ATOM 2343 N N . LYS A 1 288 ? 41.173 -16.578 37.076 1.00 26.67 288 LYS A N 1
ATOM 2344 C CA . LYS A 1 288 ? 40.880 -16.477 35.640 1.00 26.67 288 LYS A CA 1
ATOM 2345 C C . LYS A 1 288 ? 40.128 -17.732 35.198 1.00 26.67 288 LYS A C 1
ATOM 2347 O O . LYS A 1 288 ? 40.599 -18.805 35.554 1.00 26.67 288 LYS A O 1
ATOM 2352 N N . VAL A 1 289 ? 39.144 -17.625 34.303 1.00 28.78 289 VAL A N 1
ATOM 2353 C CA . VAL A 1 289 ? 38.927 -18.642 33.254 1.00 28.78 289 VAL A CA 1
ATOM 2354 C C . VAL A 1 289 ? 38.408 -17.960 31.983 1.00 28.78 289 VAL A C 1
ATOM 2356 O O . VAL A 1 289 ? 37.424 -17.230 32.025 1.00 28.78 289 VAL A O 1
ATOM 2359 N N . ASN A 1 290 ? 39.121 -18.198 30.879 1.00 26.08 290 ASN A N 1
ATOM 2360 C CA . ASN A 1 290 ? 38.713 -17.937 29.499 1.00 26.08 290 ASN A CA 1
ATOM 2361 C C . ASN A 1 290 ? 37.891 -19.130 28.987 1.00 26.08 290 ASN A C 1
ATOM 2363 O O . ASN A 1 290 ? 38.336 -20.259 29.187 1.00 26.08 290 ASN A O 1
ATOM 2367 N N . PHE A 1 291 ? 36.773 -18.880 28.307 1.00 33.69 291 PHE A N 1
ATOM 2368 C CA . PHE A 1 291 ? 36.498 -19.194 26.894 1.00 33.69 291 PHE A CA 1
ATOM 2369 C C . PHE A 1 291 ? 35.202 -18.483 26.492 1.00 33.69 291 PHE A C 1
ATOM 2371 O O . PHE A 1 291 ? 34.273 -18.450 27.329 1.00 33.69 291 PHE A O 1
#

Solvent-accessible surface area (backbone atoms only — not comparable to full-atom values): 18066 Å² total; per-residue (Å²): 124,70,67,59,57,54,52,51,50,54,55,52,59,73,70,50,81,77,87,70,74,94,82,77,81,67,49,72,59,83,76,58,93,50,74,45,35,35,30,38,42,48,73,52,66,88,45,76,60,26,86,92,57,36,26,25,35,42,41,40,30,22,69,60,36,56,36,55,48,68,43,78,34,44,86,84,59,52,68,71,58,52,51,49,51,46,40,68,66,41,34,72,75,65,44,77,34,53,31,38,38,28,54,75,49,68,68,67,68,27,70,66,44,50,52,51,33,54,74,70,63,25,45,79,46,66,53,58,100,83,53,59,39,58,44,48,66,60,54,49,54,48,50,53,47,50,55,35,50,54,52,52,35,65,76,49,43,52,52,30,73,80,47,35,66,53,49,37,52,47,56,24,65,35,78,36,83,94,72,75,39,22,15,44,27,62,68,69,77,42,78,69,86,42,100,89,48,76,86,78,89,79,92,74,88,79,87,55,62,70,68,55,51,54,51,50,55,50,42,53,51,49,51,51,48,48,53,50,47,51,53,52,50,51,58,52,51,65,79,58,72,78,92,84,86,86,62,98,83,68,88,79,86,84,88,79,79,83,74,96,81,71,83,83,80,80,90,73,85,83,87,87,82,84,87,84,88,83,84,87,83,84,82,88,80,90,82,89,83,90,132

Secondary structure (DSSP, 8-state):
-HHHHHHHHHHHHHHS---SPPPS---PPPPPSSTTSEEEEEEE-SPPPPTT---EEEEEEETTT--EEEEEE-TT--HHHHHHHHIIIIIHHH---SEEEE---TTTTSHHHHHHHHHHT-EEEEPPTT-TTTTHHHHHHHHHHHHHHHHHHHHHGGGHHHHHHHHHHHHHTS-BTTTTB-HHHHHHSS----TT---SS--------HHHHHHHHHHHHHHHHHHHHHHHHHHHHHTT-------TT--PPP-PPPPS-S-----------------------------

Radius of gyration: 26.83 Å; Cα contacts (8 Å, |Δi|>4): 290; chains: 1; bounding box: 72×44×88 Å

Organism: NCBI:txid192012

InterPro domains:
  IPR001584 Integrase, catalytic core [PS50994] (28-191)
  IPR012337 Ribonuclease H-like superfamily [SSF53098] (30-187)
  IPR036397 Ribonuclease H superfamily [G3DSA:3.30.420.10] (25-235)

Foldseek 3Di:
DPVVVVVVVVVVVLPDDDPDADDDAAQEPDADPDWQQEKEWEKAAQAFAAPVGFGIWIWIATRHLRQIDTHGDHPPDDLVRVVVVCCVPPCVVPNQHQEYEYEPPPSCVDPVNVVVCVVSNYHYHYDDPPCCRHPVPVVVVVVLLSQLLNVCCVVCDNCSNVCSVLLSVLQQLDADPVNRHRSVCSRPVDHDDDPQDDPDDDDDDPPDPPVVVVSNVSSVVSNVSSVVSVVVVVVVVVVPDDDDDDDDPDDDDDDDDDDDDDDPPDPDDDDDDDDDDDDDDDDDDDDDDDD